Protein AF-A0A7S4SVD0-F1 (afdb_monomer)

Nearest PDB structures (foldseek):
  7xhq-assembly1_A  TM=5.055E-01  e=1.087E+00  Homo sapiens
  7emn-assembly1_A  TM=5.346E-01  e=1.710E+00  Homo sapiens
  7emn-assembly2_B  TM=5.481E-01  e=1.710E+00  Homo sapiens
  5hde-assembly1_A  TM=4.158E-01  e=1.603E+00  Homo sapiens
  2nlk-assembly1_A  TM=3.633E-01  e=3.486E+00  Homo sapiens

Radius of gyration: 18.08 Å; Cα contacts (8 Å, |Δi|>4): 278; chains: 1; bounding box: 33×46×70 Å

pLDDT: mean 74.2, std 17.55, range [30.39, 92.31]

Mean predicted aligned error: 10.9 Å

Secondary structure (DSSP, 8-state):
------SEEEESSGGGGTT-SEEEEEEEEPP--STT----------------PPPP----THHHHHHHHTTSHHHHHHHHHHHHHGGGTSTT-BPPPEEEE-STTPPEEEEEEEEEEETTS---HHHHHHHHHHHHHHHHT-TT---EEEEPPHHHHT-HHHHHHHHHHHHHHHHS-SS---

Foldseek 3Di:
DPPPQDQEDEDQDLPPPPDFQEEEEEFAAEPPPPPPPDPPDDDDDDDDDDPPQLPQQDDDRSRVVVCVQQVNPVSVQCSVCCVPCVSLQDQLDKGPWDWGARDDPGDIHIYIYGRQRHPPDDRDLVSLLSNLLSQLVVQVVDPPGRHYYYHDHPVQRVDPSSVCSSPVSNVCNNPPDPPPPD

InterPro domains:
  IPR008283 Peptidase M17, leucyl aminopeptidase, N-terminal [PF02789] (62-180)
  IPR043472 Macro domain-like [G3DSA:3.40.220.10] (8-181)
  IPR043472 Macro domain-like [SSF52949] (57-180)

Structure (mmCIF, N/CA/C/O backbone):
data_AF-A0A7S4SVD0-F1
#
_entry.id   AF-A0A7S4SVD0-F1
#
loop_
_atom_site.group_PDB
_atom_site.id
_atom_site.type_symbol
_atom_site.label_atom_id
_atom_site.label_alt_id
_atom_site.label_comp_id
_atom_site.label_asym_id
_atom_site.label_entity_id
_atom_site.label_seq_id
_atom_site.pdbx_PDB_ins_code
_atom_site.Cartn_x
_atom_site.Cartn_y
_atom_site.Cartn_z
_atom_site.occupancy
_atom_site.B_iso_or_equiv
_atom_site.auth_seq_id
_atom_site.auth_comp_id
_atom_site.auth_asym_id
_atom_site.auth_atom_id
_atom_site.pdbx_PDB_model_num
ATOM 1 N N . ASP A 1 1 ? -0.109 2.546 31.377 1.00 35.28 1 ASP A N 1
ATOM 2 C CA . ASP A 1 1 ? 0.502 2.110 30.108 1.00 35.28 1 ASP A CA 1
ATOM 3 C C . ASP A 1 1 ? -0.053 2.874 28.917 1.00 35.28 1 ASP A C 1
ATOM 5 O O . ASP A 1 1 ? -1.078 2.490 28.364 1.00 35.28 1 ASP A O 1
ATOM 9 N N . SER A 1 2 ? 0.605 3.968 28.526 1.00 35.59 2 SER A N 1
ATOM 10 C CA . SER A 1 2 ? 0.396 4.556 27.199 1.00 35.59 2 SER A CA 1
ATOM 11 C C . SER A 1 2 ? 1.087 3.654 26.187 1.00 35.59 2 SER A C 1
ATOM 13 O O . SER A 1 2 ? 2.296 3.745 26.000 1.00 35.59 2 SER A O 1
ATOM 15 N N . LYS A 1 3 ? 0.336 2.755 25.546 1.00 39.16 3 LYS A N 1
ATOM 16 C CA . LYS A 1 3 ? 0.752 2.281 24.226 1.00 39.16 3 LYS A CA 1
ATOM 17 C C . LYS A 1 3 ? 0.649 3.495 23.318 1.00 39.16 3 LYS A C 1
ATOM 19 O O . LYS A 1 3 ? -0.467 3.910 23.010 1.00 39.16 3 LYS A O 1
ATOM 24 N N . ASP A 1 4 ? 1.786 4.077 22.956 1.00 41.22 4 ASP A N 1
ATOM 25 C CA . ASP A 1 4 ? 1.887 4.995 21.828 1.00 41.22 4 ASP A CA 1
ATOM 26 C C . ASP A 1 4 ? 1.267 4.300 20.612 1.00 41.22 4 ASP A C 1
ATOM 28 O O . ASP A 1 4 ? 1.875 3.459 19.954 1.00 41.22 4 ASP A O 1
ATOM 32 N N . SER A 1 5 ? -0.014 4.568 20.379 1.00 49.84 5 SER A N 1
ATOM 33 C CA . SER A 1 5 ? -0.758 4.049 19.243 1.00 49.84 5 SER A CA 1
ATOM 34 C C . SER A 1 5 ? -0.362 4.896 18.044 1.00 49.84 5 SER A C 1
ATOM 36 O O . SER A 1 5 ? -1.094 5.807 17.655 1.00 49.84 5 SER A O 1
ATOM 38 N N . SER A 1 6 ? 0.819 4.639 17.482 1.00 60.59 6 SER A N 1
ATOM 39 C CA . SER A 1 6 ? 1.209 5.232 16.208 1.00 60.59 6 SER A CA 1
ATOM 40 C C . SER A 1 6 ? 0.178 4.829 15.155 1.00 60.59 6 SER A C 1
ATOM 42 O O . SER A 1 6 ? -0.019 3.643 14.891 1.00 60.59 6 SER A O 1
ATOM 44 N N . LEU A 1 7 ? -0.496 5.820 14.567 1.00 79.75 7 LEU A N 1
ATOM 45 C CA . LEU A 1 7 ? -1.528 5.614 13.548 1.00 79.75 7 LEU A CA 1
ATOM 46 C C . LEU A 1 7 ? -1.001 4.811 12.349 1.00 79.75 7 LEU A C 1
ATOM 48 O O . LEU A 1 7 ? -1.752 4.045 11.751 1.00 79.75 7 LEU A O 1
ATOM 52 N N . LEU A 1 8 ? 0.280 4.988 12.016 1.00 84.94 8 LEU A N 1
ATOM 53 C CA . LEU A 1 8 ? 0.965 4.296 10.933 1.00 84.94 8 LEU A CA 1
ATOM 54 C C . LEU A 1 8 ? 2.002 3.314 11.490 1.00 84.94 8 LEU A C 1
ATOM 56 O O . LEU A 1 8 ? 2.907 3.716 12.220 1.00 84.94 8 LEU A O 1
ATOM 60 N N . SER A 1 9 ? 1.900 2.054 11.073 1.00 86.69 9 SER A N 1
ATOM 61 C CA . SER A 1 9 ? 2.954 1.043 11.188 1.00 86.69 9 SER A CA 1
ATOM 62 C C . SER A 1 9 ? 3.515 0.749 9.797 1.00 86.69 9 SER A C 1
ATOM 64 O O . SER A 1 9 ? 2.739 0.539 8.866 1.00 86.69 9 SER A O 1
ATOM 66 N N . ILE A 1 10 ? 4.838 0.740 9.628 1.00 85.00 10 ILE A N 1
ATOM 67 C CA . ILE A 1 10 ? 5.493 0.380 8.362 1.00 85.00 10 ILE A CA 1
ATOM 68 C C . ILE A 1 10 ? 6.311 -0.884 8.598 1.00 85.00 10 ILE A C 1
ATOM 70 O O . ILE A 1 10 ? 7.127 -0.923 9.516 1.00 85.00 10 ILE A O 1
ATOM 74 N N . SER A 1 11 ? 6.113 -1.905 7.769 1.00 80.06 11 SER A N 1
ATOM 75 C CA . SER A 1 11 ? 6.830 -3.170 7.897 1.00 80.06 11 SER A CA 1
ATOM 76 C C . SER A 1 11 ? 7.152 -3.789 6.545 1.00 80.06 11 SER A C 1
ATOM 78 O O . SER A 1 11 ? 6.449 -3.585 5.557 1.00 80.06 11 SER A O 1
ATOM 80 N N . THR A 1 12 ? 8.226 -4.567 6.507 1.00 72.75 12 THR A N 1
ATOM 81 C CA . THR A 1 12 ? 8.545 -5.497 5.415 1.00 72.75 12 THR A CA 1
ATOM 82 C C . THR A 1 12 ? 8.072 -6.918 5.714 1.00 72.75 12 THR A C 1
ATOM 84 O O . THR A 1 12 ? 8.039 -7.757 4.814 1.00 72.75 12 THR A O 1
ATOM 87 N N . GLU A 1 13 ? 7.703 -7.192 6.965 1.00 67.00 13 GLU A N 1
ATOM 88 C CA . GLU A 1 13 ? 7.338 -8.510 7.465 1.00 67.00 13 GLU A CA 1
ATOM 89 C C . GLU A 1 13 ? 5.831 -8.748 7.352 1.00 67.00 13 GLU A C 1
ATOM 91 O O . GLU A 1 13 ? 5.007 -7.837 7.456 1.00 67.00 13 GLU A O 1
ATOM 96 N N . GLU A 1 14 ? 5.464 -10.009 7.154 1.00 58.75 14 GLU A N 1
ATOM 97 C CA . GLU A 1 14 ? 4.090 -10.448 6.903 1.00 58.75 14 GLU A CA 1
ATOM 98 C C . GLU A 1 14 ? 3.187 -10.330 8.148 1.00 58.75 14 GLU A C 1
ATOM 100 O O . GLU A 1 14 ? 1.966 -10.196 8.052 1.00 58.75 14 GLU A O 1
ATOM 105 N N . GLU A 1 15 ? 3.782 -10.324 9.344 1.00 58.50 15 GLU A N 1
ATOM 106 C CA . GLU A 1 15 ? 3.039 -10.381 10.606 1.00 58.50 15 GLU A CA 1
ATOM 107 C C . GLU A 1 15 ? 2.478 -9.033 11.076 1.00 58.50 15 GLU A C 1
ATOM 109 O O . GLU A 1 15 ? 1.583 -9.003 11.925 1.00 58.50 15 GLU A O 1
ATOM 114 N N . CYS A 1 16 ? 2.930 -7.917 10.497 1.00 51.44 16 CYS A N 1
ATOM 115 C CA . CYS A 1 16 ? 2.611 -6.578 11.002 1.00 51.44 16 CYS A CA 1
ATOM 116 C C . CYS A 1 16 ? 1.152 -6.122 10.750 1.00 51.44 16 CYS A C 1
ATOM 118 O O . CYS A 1 16 ? 0.691 -5.159 11.358 1.00 51.44 16 CYS A O 1
ATOM 120 N N . ALA A 1 17 ? 0.384 -6.830 9.911 1.00 58.75 17 ALA A N 1
ATOM 121 C CA . ALA A 1 17 ? -0.973 -6.439 9.485 1.00 58.75 17 ALA A CA 1
ATOM 122 C C . ALA A 1 17 ? -2.123 -7.047 10.309 1.00 58.75 17 ALA A C 1
ATOM 124 O O . ALA A 1 17 ? -3.306 -6.869 9.975 1.00 58.75 17 ALA A O 1
ATOM 125 N N . LYS A 1 18 ? -1.834 -7.861 11.331 1.00 62.56 18 LYS A N 1
ATOM 126 C CA . LYS A 1 18 ? -2.875 -8.720 11.921 1.00 62.56 18 LYS A CA 1
ATOM 127 C C . LYS A 1 18 ? -3.965 -7.944 12.681 1.00 62.56 18 LYS A C 1
ATOM 129 O O . LYS A 1 18 ? -5.096 -8.430 12.674 1.00 62.56 18 LYS A O 1
ATOM 134 N N . ASP A 1 19 ? -3.714 -6.712 13.129 1.00 72.62 19 ASP A N 1
ATOM 135 C CA . ASP A 1 19 ? -4.669 -5.942 13.949 1.00 72.62 19 ASP A CA 1
ATOM 136 C C . ASP A 1 19 ? -5.026 -4.528 13.442 1.00 72.62 19 ASP A C 1
ATOM 138 O O . ASP A 1 19 ? -5.735 -3.805 14.139 1.00 72.62 19 ASP A O 1
ATOM 142 N N . CYS A 1 20 ? -4.605 -4.130 12.235 1.00 81.31 20 CYS A N 1
ATOM 143 C CA . CYS A 1 20 ? -4.919 -2.798 11.695 1.00 81.31 20 CYS A CA 1
ATOM 144 C C . CYS A 1 20 ? -6.274 -2.727 10.964 1.00 81.31 20 CYS A C 1
ATOM 146 O O . CYS A 1 20 ? -6.706 -3.693 10.327 1.00 81.31 20 CYS A O 1
ATOM 148 N N . ASP A 1 21 ? -6.919 -1.555 11.016 1.00 84.12 21 ASP A N 1
ATOM 149 C CA . ASP A 1 21 ? -8.191 -1.275 10.328 1.00 84.12 21 ASP A CA 1
ATOM 150 C C . ASP A 1 21 ? -8.009 -1.161 8.809 1.00 84.12 21 ASP A C 1
ATOM 152 O O . ASP A 1 21 ? -8.879 -1.582 8.036 1.00 84.12 21 ASP A O 1
ATOM 156 N N . LEU A 1 22 ? -6.876 -0.587 8.392 1.00 87.94 22 LEU A N 1
ATOM 157 C CA . LEU A 1 22 ? -6.455 -0.456 7.003 1.00 87.94 22 LEU A CA 1
ATOM 158 C C . LEU A 1 22 ? -5.077 -1.090 6.797 1.00 87.94 22 LEU A C 1
ATOM 160 O O . LEU A 1 22 ? -4.138 -0.827 7.546 1.00 87.94 22 LEU A O 1
ATOM 164 N N . ILE A 1 23 ? -4.961 -1.907 5.755 1.00 89.81 23 ILE A N 1
ATOM 165 C CA . ILE A 1 23 ? -3.709 -2.505 5.301 1.00 89.81 23 ILE A CA 1
ATOM 166 C C . ILE A 1 23 ? -3.424 -1.983 3.894 1.00 89.81 23 ILE A C 1
ATOM 168 O O . ILE A 1 23 ? -4.222 -2.162 2.974 1.00 89.81 23 ILE A O 1
ATOM 172 N N . ILE A 1 24 ? -2.282 -1.337 3.722 1.00 91.12 24 ILE A N 1
ATOM 173 C CA . ILE A 1 24 ? -1.808 -0.806 2.449 1.00 91.12 24 ILE A CA 1
ATOM 174 C C . ILE A 1 24 ? -0.612 -1.644 2.016 1.00 91.12 24 ILE A C 1
ATOM 176 O O . ILE A 1 24 ? 0.325 -1.840 2.786 1.00 91.12 24 ILE A O 1
ATOM 180 N N . VAL A 1 25 ? -0.649 -2.158 0.793 1.00 89.94 25 VAL A N 1
ATOM 181 C CA . VAL A 1 25 ? 0.377 -3.055 0.254 1.00 89.94 25 VAL A CA 1
ATOM 182 C C . VAL A 1 25 ? 1.098 -2.336 -0.873 1.00 89.94 25 VAL A C 1
ATOM 184 O O . VAL A 1 25 ? 0.517 -2.087 -1.929 1.00 89.94 25 VAL A O 1
ATOM 187 N N . GLY A 1 26 ? 2.353 -1.974 -0.635 1.00 89.12 26 GLY A N 1
ATOM 188 C CA . GLY A 1 26 ? 3.222 -1.373 -1.634 1.00 89.12 26 GLY A CA 1
ATOM 189 C C . GLY A 1 26 ? 3.685 -2.403 -2.660 1.00 89.12 26 GLY A C 1
ATOM 190 O O . GLY A 1 26 ? 4.118 -3.497 -2.297 1.00 89.12 26 GLY A O 1
ATOM 191 N N . MET A 1 27 ? 3.628 -2.047 -3.940 1.00 86.81 27 MET A N 1
ATOM 192 C CA . MET A 1 27 ? 4.089 -2.903 -5.028 1.00 86.81 27 MET A CA 1
ATOM 193 C C . MET A 1 27 ? 4.754 -2.111 -6.152 1.00 86.81 27 MET A C 1
ATOM 195 O O . MET A 1 27 ? 4.377 -0.977 -6.448 1.00 86.81 27 MET A O 1
ATOM 199 N N . PHE A 1 28 ? 5.741 -2.744 -6.781 1.00 85.69 28 PHE A N 1
ATOM 200 C CA . PHE A 1 28 ? 6.368 -2.247 -7.997 1.00 85.69 28 PHE A CA 1
ATOM 201 C C . PHE A 1 28 ? 5.677 -2.834 -9.221 1.00 85.69 28 PHE A C 1
ATOM 203 O O . PHE A 1 28 ? 5.308 -4.012 -9.220 1.00 85.69 28 PHE A O 1
ATOM 210 N N . ALA A 1 29 ? 5.576 -2.034 -10.276 1.00 85.00 29 ALA A N 1
ATOM 211 C CA . ALA A 1 29 ? 5.308 -2.572 -11.594 1.00 85.00 29 ALA A CA 1
ATOM 212 C C . ALA A 1 29 ? 6.514 -3.395 -12.069 1.00 85.00 29 ALA A C 1
ATOM 214 O O . ALA A 1 29 ? 7.663 -2.996 -11.818 1.00 85.00 29 ALA A O 1
ATOM 215 N N . PRO A 1 30 ? 6.268 -4.523 -12.758 1.00 77.56 30 PRO A N 1
ATOM 216 C CA . PRO A 1 30 ? 7.333 -5.255 -13.423 1.00 77.56 30 PRO A CA 1
ATOM 217 C C . PRO A 1 30 ? 8.036 -4.340 -14.431 1.00 77.56 30 PRO A C 1
ATOM 219 O O . PRO A 1 30 ? 7.440 -3.391 -14.946 1.00 77.56 30 PRO A O 1
ATOM 222 N N . VAL A 1 31 ? 9.307 -4.631 -14.704 1.00 74.25 31 VAL A N 1
ATOM 223 C CA . VAL A 1 31 ? 10.014 -4.022 -15.833 1.00 74.25 31 VAL A CA 1
ATOM 224 C C . VAL A 1 31 ? 9.271 -4.465 -17.089 1.00 74.25 31 VAL A C 1
ATOM 226 O O . VAL A 1 31 ? 9.122 -5.664 -17.322 1.00 74.25 31 VAL A O 1
ATOM 229 N N . GLU A 1 32 ? 8.714 -3.521 -17.843 1.00 66.19 32 GLU A N 1
ATOM 230 C CA . GLU A 1 32 ? 8.234 -3.843 -19.182 1.00 66.19 32 GLU A CA 1
ATOM 231 C C . GLU A 1 32 ? 9.487 -4.143 -20.008 1.00 66.19 32 GLU A C 1
ATOM 233 O O . GLU A 1 32 ? 10.319 -3.256 -20.186 1.00 66.19 32 GLU A O 1
ATOM 238 N N . ASP A 1 33 ? 9.659 -5.388 -20.466 1.00 48.62 33 ASP A N 1
ATOM 239 C CA . ASP A 1 33 ? 10.592 -5.655 -21.561 1.00 48.62 33 ASP A CA 1
ATOM 240 C C . ASP A 1 33 ? 10.199 -4.713 -22.712 1.00 48.62 33 ASP A C 1
ATOM 242 O O . ASP A 1 33 ? 9.007 -4.558 -22.994 1.00 48.62 33 ASP A O 1
ATOM 246 N N . ASP A 1 34 ? 11.187 -4.058 -23.324 1.00 40.72 34 ASP A N 1
ATOM 247 C CA . ASP A 1 34 ? 11.099 -2.917 -24.257 1.00 40.72 34 ASP A CA 1
ATOM 248 C C . ASP A 1 34 ? 10.225 -3.102 -25.530 1.00 40.72 34 ASP A C 1
ATOM 250 O O . ASP A 1 34 ? 10.313 -2.320 -26.470 1.00 40.72 34 ASP A O 1
ATOM 254 N N . ASP A 1 35 ? 9.310 -4.068 -25.583 1.00 39.91 35 ASP A N 1
ATOM 255 C CA . ASP A 1 35 ? 8.366 -4.298 -26.686 1.00 39.91 35 ASP A CA 1
ATOM 256 C C . ASP A 1 35 ? 6.993 -3.604 -26.499 1.00 39.91 35 ASP A C 1
ATOM 258 O O . ASP A 1 35 ? 5.995 -3.942 -27.156 1.00 39.91 35 ASP A O 1
ATOM 262 N N . ALA A 1 3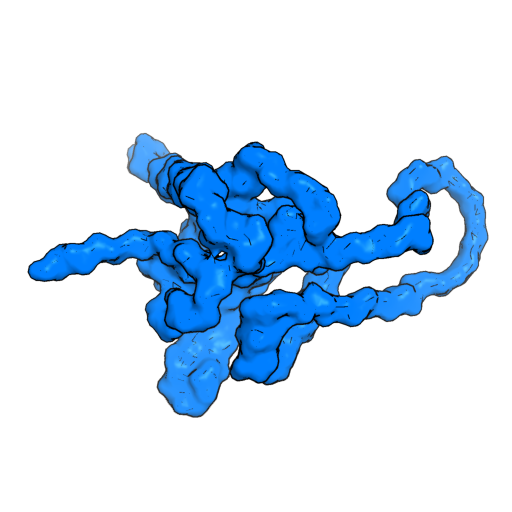6 ? 6.901 -2.600 -25.618 1.00 39.97 36 ALA A N 1
ATOM 263 C CA . ALA A 1 36 ? 5.682 -1.800 -25.425 1.00 39.97 36 ALA A CA 1
ATOM 264 C C . ALA A 1 36 ? 5.878 -0.272 -25.470 1.00 39.97 36 ALA A C 1
ATOM 266 O O . ALA A 1 36 ? 4.917 0.476 -25.262 1.00 39.97 36 ALA A O 1
ATOM 267 N N . SER A 1 37 ? 7.068 0.212 -25.819 1.00 41.38 37 SER A N 1
ATOM 268 C CA . SER A 1 37 ? 7.394 1.638 -25.880 1.00 41.38 37 SER A CA 1
ATOM 269 C C . SER A 1 37 ? 7.061 2.288 -27.233 1.00 41.38 37 SER A C 1
ATOM 271 O O . SER A 1 37 ? 7.904 2.911 -27.852 1.00 41.38 37 SER A O 1
ATOM 273 N N . GLU A 1 38 ? 5.792 2.256 -27.659 1.00 41.97 38 GLU A N 1
ATOM 274 C CA . GLU A 1 38 ? 5.253 3.282 -28.574 1.00 41.97 38 GLU A CA 1
ATOM 275 C C . GLU A 1 38 ? 3.765 3.553 -28.299 1.00 41.97 38 GLU A C 1
ATOM 277 O O . GLU A 1 38 ? 2.863 3.010 -28.939 1.00 41.97 38 GLU A O 1
ATOM 282 N N . MET A 1 39 ? 3.487 4.452 -27.353 1.00 42.88 39 MET A N 1
ATOM 283 C CA . MET A 1 39 ? 2.288 5.300 -27.399 1.00 42.88 39 MET A CA 1
ATOM 284 C C . MET A 1 39 ? 2.665 6.735 -27.035 1.00 42.88 39 MET A C 1
ATOM 286 O O . MET A 1 39 ? 2.272 7.286 -26.012 1.00 42.88 39 MET A O 1
ATOM 290 N N . GLY A 1 40 ? 3.461 7.322 -27.922 1.00 42.38 40 GLY A N 1
ATOM 291 C CA . GLY A 1 40 ? 3.824 8.734 -27.946 1.00 42.38 40 GLY A CA 1
ATOM 292 C C . GLY A 1 40 ? 4.039 9.188 -29.387 1.00 42.38 40 GLY A C 1
ATOM 293 O O . GLY A 1 40 ? 5.080 9.740 -29.705 1.00 42.38 40 GLY A O 1
ATOM 294 N N . GLY A 1 41 ? 3.087 8.897 -30.277 1.00 30.39 41 GLY A N 1
ATOM 295 C CA . GLY A 1 41 ? 3.174 9.244 -31.695 1.00 30.39 41 GLY A CA 1
ATOM 296 C C . GLY A 1 41 ? 1.799 9.537 -32.279 1.00 30.39 41 GLY A C 1
ATOM 297 O O . GLY A 1 41 ? 1.041 8.631 -32.617 1.00 30.39 41 GLY A O 1
ATOM 298 N N . SER A 1 42 ? 1.459 10.819 -32.387 1.00 40.72 42 SER A N 1
ATOM 299 C CA . SER A 1 42 ? 0.312 11.281 -33.163 1.00 40.72 42 SER A CA 1
ATOM 300 C C . SER A 1 42 ? 0.557 11.020 -34.650 1.00 40.72 42 SER A C 1
ATOM 302 O O . SER A 1 42 ? 1.390 11.701 -35.241 1.00 40.72 42 SER A O 1
ATOM 304 N N . SER A 1 43 ? -0.190 10.096 -35.261 1.00 37.72 43 SER A N 1
ATOM 305 C CA . SER A 1 43 ? -0.927 10.288 -36.529 1.00 37.72 43 SER A CA 1
ATOM 306 C C . SER A 1 43 ? -1.211 8.970 -37.256 1.00 37.72 43 SER A C 1
ATOM 308 O O . SER A 1 43 ? -0.310 8.222 -37.605 1.00 37.72 43 SER A O 1
ATOM 310 N N . SER A 1 44 ? -2.492 8.809 -37.592 1.00 36.56 44 SER A N 1
ATOM 311 C CA . SER A 1 44 ? -2.990 8.228 -38.844 1.00 36.56 44 SER A CA 1
ATOM 312 C C . SER A 1 44 ? -2.729 6.747 -39.148 1.00 36.56 44 SER A C 1
ATOM 314 O O . SER A 1 44 ? -1.706 6.371 -39.701 1.00 36.56 44 SER A O 1
ATOM 316 N N . GLY A 1 45 ? -3.801 5.957 -39.023 1.00 31.45 45 GLY A N 1
ATOM 317 C CA . GLY A 1 45 ? -4.117 4.944 -40.031 1.00 31.45 45 GLY A CA 1
ATOM 318 C C . GLY A 1 45 ? -4.198 3.495 -39.553 1.00 31.45 45 GLY A C 1
ATOM 319 O O . GLY A 1 45 ? -3.204 2.874 -39.216 1.00 31.45 45 GLY A O 1
ATOM 320 N N . SER A 1 46 ? -5.395 2.931 -39.729 1.00 33.97 46 SER A N 1
ATOM 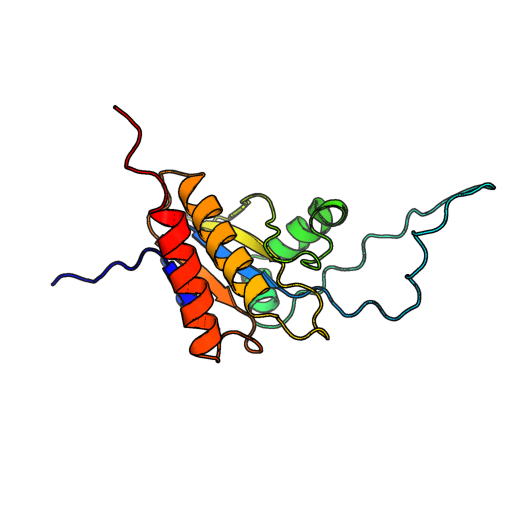321 C CA . SER A 1 46 ? -5.667 1.503 -39.939 1.00 33.97 46 SER A CA 1
ATOM 322 C C . SER A 1 46 ? -5.761 0.578 -38.713 1.00 33.97 46 SER A C 1
ATOM 324 O O . SER A 1 46 ? -4.795 0.016 -38.220 1.00 33.97 46 SER A O 1
ATOM 326 N N . GLY A 1 47 ? -7.009 0.323 -38.311 1.00 32.00 47 GLY A N 1
ATOM 327 C CA . GLY A 1 47 ? -7.558 -1.031 -38.403 1.00 32.00 47 GLY A CA 1
ATOM 328 C C . GLY A 1 47 ? -7.107 -2.091 -37.391 1.00 32.00 47 GLY A C 1
ATOM 329 O O . GLY A 1 47 ? -6.129 -2.790 -37.602 1.00 32.00 47 GLY A O 1
ATOM 330 N N . ARG A 1 48 ? -8.033 -2.372 -36.463 1.00 36.12 48 ARG A N 1
ATOM 331 C CA . ARG A 1 48 ? -8.360 -3.696 -35.892 1.00 36.12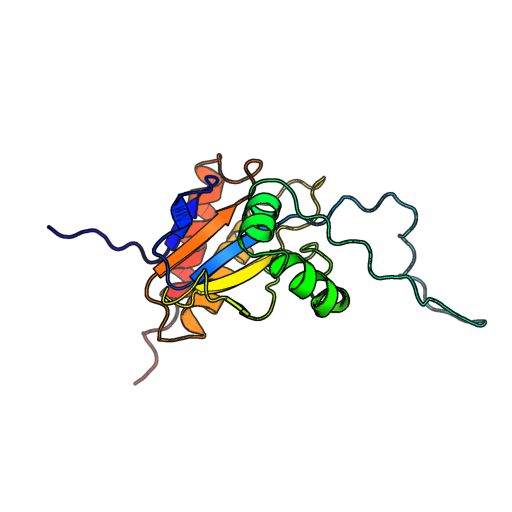 48 ARG A CA 1
ATOM 332 C C . ARG A 1 48 ? -7.466 -4.246 -34.765 1.00 36.12 48 ARG A C 1
ATOM 334 O O . ARG A 1 48 ? -6.358 -4.713 -34.958 1.00 36.12 48 ARG A O 1
ATOM 341 N N . ASN A 1 49 ? -8.141 -4.360 -33.618 1.00 46.09 49 ASN A N 1
ATOM 342 C CA . ASN A 1 49 ? -8.002 -5.388 -32.589 1.00 46.09 49 ASN A CA 1
ATOM 343 C C . ASN A 1 49 ? -6.756 -5.320 -31.687 1.00 46.09 49 ASN A C 1
ATOM 345 O O . ASN A 1 49 ? -5.725 -5.923 -31.958 1.00 46.09 49 ASN A O 1
ATOM 349 N N . ARG A 1 50 ? -6.894 -4.665 -30.529 1.00 40.25 50 ARG A N 1
ATOM 350 C CA . ARG A 1 50 ? -6.027 -4.911 -29.367 1.00 40.25 50 ARG A CA 1
ATOM 351 C C . ARG A 1 50 ? -6.885 -5.222 -28.147 1.00 40.25 50 ARG A C 1
ATOM 353 O O . ARG A 1 50 ? -6.871 -4.502 -27.156 1.00 40.25 50 ARG A O 1
ATOM 360 N N . ASN A 1 51 ? -7.594 -6.344 -28.224 1.00 41.84 51 ASN A N 1
ATOM 361 C CA . ASN A 1 51 ? -7.868 -7.168 -27.050 1.00 41.84 51 ASN A CA 1
ATOM 362 C C . ASN A 1 51 ? -6.514 -7.752 -26.582 1.00 41.84 51 ASN A C 1
ATOM 364 O O . ASN A 1 51 ? -6.269 -8.947 -26.697 1.00 41.84 51 ASN A O 1
ATOM 368 N N . ARG A 1 52 ? -5.563 -6.893 -26.173 1.00 46.31 52 ARG A N 1
ATOM 369 C CA . ARG A 1 52 ? -4.407 -7.361 -25.407 1.00 46.31 52 ARG A CA 1
ATOM 370 C C . ARG A 1 52 ? -5.010 -7.768 -24.074 1.00 46.31 52 ARG A C 1
ATOM 372 O O . ARG A 1 52 ? -5.570 -6.912 -23.386 1.00 46.31 52 ARG A O 1
ATOM 379 N N . GLU A 1 53 ? -5.004 -9.066 -23.787 1.00 49.66 53 GLU A N 1
ATOM 380 C CA . GLU A 1 53 ? -5.345 -9.545 -22.454 1.00 49.66 53 GLU A CA 1
ATOM 381 C C . GLU A 1 53 ? -4.567 -8.693 -21.446 1.00 49.66 53 GLU A C 1
ATOM 383 O O . GLU A 1 53 ? -3.394 -8.385 -21.700 1.00 49.66 53 GLU A O 1
ATOM 388 N N . PRO A 1 54 ? -5.219 -8.215 -20.371 1.00 53.16 54 PRO A N 1
ATOM 389 C CA . PRO A 1 54 ? -4.498 -7.488 -19.345 1.00 53.16 54 PRO A CA 1
ATOM 390 C C . PRO A 1 54 ? -3.326 -8.377 -18.914 1.00 53.16 54 PRO A C 1
ATOM 392 O O . PRO A 1 54 ? -3.550 -9.568 -18.671 1.00 53.16 54 PRO A O 1
ATOM 395 N N . PRO A 1 55 ? -2.090 -7.850 -18.886 1.00 61.59 55 PRO A N 1
ATOM 396 C CA . PRO A 1 55 ? -0.945 -8.624 -18.445 1.00 61.59 55 PRO A CA 1
ATOM 397 C C . PRO A 1 55 ? -1.276 -9.260 -17.097 1.00 61.59 55 PRO A C 1
ATOM 399 O O . PRO A 1 55 ? -1.967 -8.664 -16.260 1.00 61.59 55 PRO A O 1
ATOM 402 N N . GLN A 1 56 ? -0.858 -10.515 -16.928 1.00 63.94 56 GLN A N 1
ATOM 403 C CA . GLN A 1 56 ? -1.160 -11.245 -15.706 1.00 63.94 56 GLN A CA 1
ATOM 404 C C . GLN A 1 56 ? -0.612 -10.445 -14.517 1.00 63.94 56 GLN A C 1
ATOM 406 O O . GLN A 1 56 ? 0.532 -9.988 -14.574 1.00 63.94 56 GLN A O 1
ATOM 411 N N . PRO A 1 57 ? -1.413 -10.215 -13.462 1.00 65.12 57 PRO A N 1
ATOM 412 C CA . PRO A 1 57 ? -0.957 -9.475 -12.301 1.00 65.12 57 PRO A CA 1
ATOM 413 C C . PRO A 1 57 ? 0.201 -10.233 -11.664 1.00 65.12 57 PRO A C 1
ATOM 415 O O . PRO A 1 57 ? 0.016 -11.299 -11.087 1.00 65.12 57 PRO A O 1
ATOM 418 N N . VAL A 1 58 ? 1.404 -9.676 -11.770 1.00 70.81 58 VAL A N 1
ATOM 419 C CA . VAL A 1 58 ? 2.571 -10.223 -11.084 1.00 70.81 58 VAL A CA 1
ATOM 420 C C . VAL A 1 58 ? 2.614 -9.604 -9.696 1.00 70.81 58 VAL A C 1
ATOM 422 O O . VAL A 1 58 ? 3.144 -8.513 -9.490 1.00 70.81 58 VAL A O 1
ATOM 425 N N . LEU A 1 59 ? 2.007 -10.296 -8.737 1.00 77.00 59 LEU A N 1
ATOM 426 C CA . LEU A 1 59 ? 2.289 -10.060 -7.330 1.00 77.00 59 LEU A CA 1
ATOM 427 C C . LEU A 1 59 ? 3.576 -10.799 -6.968 1.00 77.00 59 LEU A C 1
ATOM 429 O O . LEU A 1 59 ? 3.808 -11.923 -7.408 1.00 77.00 59 LEU A O 1
ATOM 433 N N . SER A 1 60 ? 4.429 -10.166 -6.171 1.00 73.06 60 SER A N 1
ATOM 434 C CA . SER A 1 60 ? 5.678 -10.768 -5.707 1.00 73.06 60 SER A CA 1
ATOM 435 C C . SER A 1 60 ? 5.930 -10.455 -4.235 1.00 73.06 60 SER A C 1
ATOM 437 O O . SER A 1 60 ? 5.347 -9.526 -3.665 1.00 73.06 60 SER A O 1
ATOM 439 N N . GLY A 1 61 ? 6.781 -11.268 -3.605 1.00 73.56 61 GLY A N 1
ATOM 440 C CA . GLY A 1 61 ? 7.119 -11.143 -2.188 1.00 73.56 61 GLY A CA 1
ATOM 441 C C . GLY A 1 61 ? 5.883 -11.171 -1.286 1.00 73.56 61 GLY A C 1
ATOM 442 O O . GLY A 1 61 ? 4.955 -11.948 -1.504 1.00 73.56 61 GLY A O 1
ATOM 443 N N . THR A 1 62 ? 5.853 -10.285 -0.293 1.00 73.50 62 THR A N 1
ATOM 444 C CA . THR A 1 62 ? 4.775 -10.190 0.705 1.00 73.50 62 THR A CA 1
ATOM 445 C C . THR A 1 62 ? 3.397 -9.934 0.083 1.00 73.50 62 THR A C 1
ATOM 447 O O . THR A 1 62 ? 2.391 -10.392 0.615 1.00 73.50 62 THR A O 1
ATOM 450 N N . ALA A 1 63 ? 3.326 -9.238 -1.058 1.00 78.88 63 ALA A N 1
ATOM 451 C CA . ALA A 1 63 ? 2.056 -8.985 -1.736 1.00 78.88 63 ALA A CA 1
ATOM 452 C C . ALA A 1 63 ? 1.460 -10.264 -2.351 1.00 78.88 63 ALA A C 1
ATOM 454 O O . ALA A 1 63 ? 0.243 -10.425 -2.334 1.00 78.88 63 ALA A O 1
ATOM 455 N N . ALA A 1 64 ? 2.306 -11.177 -2.845 1.00 83.12 64 ALA A N 1
ATOM 456 C CA . ALA A 1 64 ? 1.872 -12.486 -3.338 1.00 83.12 64 ALA A CA 1
ATOM 457 C C . ALA A 1 64 ? 1.396 -13.383 -2.191 1.00 83.12 64 ALA A C 1
ATOM 459 O O . ALA A 1 64 ? 0.289 -13.905 -2.247 1.00 83.12 64 ALA A O 1
ATOM 460 N N . ALA A 1 65 ? 2.180 -13.479 -1.112 1.00 80.75 65 ALA A N 1
ATOM 461 C CA . ALA A 1 65 ? 1.824 -14.298 0.049 1.00 80.75 65 ALA A CA 1
ATOM 462 C C . ALA A 1 65 ? 0.504 -13.837 0.702 1.00 80.75 65 ALA A C 1
ATOM 464 O O . ALA A 1 65 ? -0.361 -14.646 1.049 1.00 80.75 65 ALA A O 1
ATOM 465 N N . LEU A 1 66 ? 0.295 -12.518 0.784 1.00 82.06 66 LEU A N 1
ATOM 466 C CA . LEU A 1 66 ? -0.965 -11.954 1.253 1.00 82.06 66 LEU A CA 1
ATOM 467 C C . LEU A 1 66 ? -2.128 -12.258 0.299 1.00 82.06 66 LEU A C 1
ATOM 469 O O . LEU A 1 66 ? -3.233 -12.520 0.766 1.00 82.06 66 LEU A O 1
ATOM 473 N N . ASP A 1 67 ? -1.917 -12.229 -1.015 1.00 86.62 67 ASP A N 1
ATOM 474 C CA . ASP A 1 67 ? -2.967 -12.576 -1.975 1.00 86.62 67 ASP A CA 1
ATOM 475 C C . ASP A 1 67 ? -3.366 -14.051 -1.891 1.00 86.62 67 ASP A C 1
ATOM 477 O O . ASP A 1 67 ? -4.562 -14.352 -1.872 1.00 86.62 67 ASP A O 1
ATOM 481 N N . ASP A 1 68 ? -2.395 -14.952 -1.730 1.00 85.38 68 ASP A N 1
ATOM 482 C CA . ASP A 1 68 ? -2.638 -16.379 -1.500 1.00 85.38 68 ASP A CA 1
ATOM 483 C C . ASP A 1 68 ? -3.482 -16.592 -0.236 1.00 85.38 68 ASP A C 1
ATOM 485 O O . ASP A 1 68 ? -4.491 -17.304 -0.255 1.00 85.38 68 ASP A O 1
ATOM 489 N N . TYR A 1 69 ? -3.137 -15.898 0.853 1.00 83.00 69 TYR A N 1
ATOM 490 C CA . TYR A 1 69 ? -3.912 -15.917 2.095 1.00 83.00 69 TYR A CA 1
ATOM 491 C C . TYR A 1 69 ? -5.347 -15.389 1.921 1.00 83.00 69 TYR A C 1
ATOM 493 O O . TYR A 1 69 ? -6.278 -15.849 2.589 1.00 83.00 69 TYR A O 1
ATOM 501 N N . LEU A 1 70 ? -5.535 -14.420 1.024 1.00 84.62 70 LEU A N 1
ATOM 502 C CA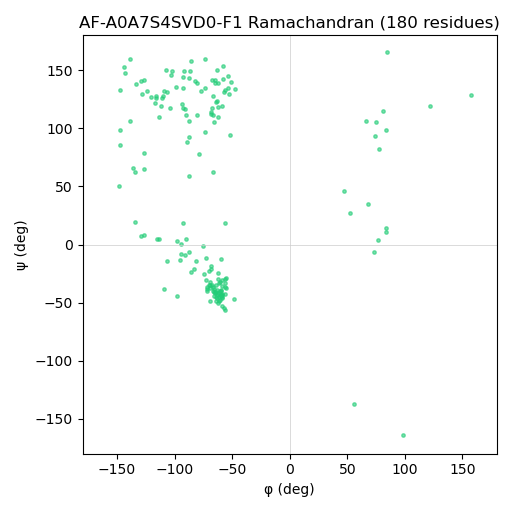 . LEU A 1 70 ? -6.827 -13.810 0.712 1.00 84.62 70 LEU A CA 1
ATOM 503 C C . LEU A 1 70 ? -7.578 -14.533 -0.420 1.00 84.62 70 LEU A C 1
ATOM 505 O O . LEU A 1 70 ? -8.649 -14.072 -0.823 1.00 84.62 70 LEU A O 1
ATOM 509 N N . GLY A 1 71 ? -7.052 -15.654 -0.922 1.00 84.81 71 GLY A N 1
ATOM 510 C CA . GLY A 1 71 ? -7.676 -16.450 -1.977 1.00 84.81 71 GLY A CA 1
ATOM 511 C C . GLY A 1 71 ? -7.715 -15.756 -3.342 1.00 84.81 71 GLY A C 1
ATOM 512 O O . GLY A 1 71 ? -8.700 -15.902 -4.067 1.00 84.81 71 GLY A O 1
ATOM 513 N N . GLY A 1 72 ? -6.691 -14.969 -3.685 1.00 86.44 72 GLY A N 1
ATOM 514 C CA . GLY A 1 72 ? -6.564 -14.307 -4.991 1.00 86.44 72 GLY A CA 1
ATOM 515 C C . GLY A 1 72 ? -7.324 -12.980 -5.123 1.00 86.44 72 GLY A C 1
ATOM 516 O O . GLY A 1 72 ? -7.502 -12.455 -6.229 1.00 86.44 72 GLY A O 1
ATOM 517 N N . ALA A 1 73 ? -7.841 -12.435 -4.020 1.00 86.81 73 ALA A N 1
ATOM 518 C CA . ALA A 1 73 ? -8.672 -11.233 -4.038 1.00 86.81 73 ALA A CA 1
ATOM 519 C C . ALA A 1 73 ? -7.925 -9.975 -4.528 1.00 86.81 73 ALA A C 1
ATOM 521 O O . ALA A 1 73 ? -8.526 -9.133 -5.208 1.00 86.81 73 ALA A O 1
ATOM 522 N N . LEU A 1 74 ? -6.633 -9.839 -4.212 1.00 87.69 74 LEU A N 1
ATOM 523 C CA . LEU A 1 74 ? -5.784 -8.736 -4.669 1.00 87.69 74 LEU A CA 1
ATOM 524 C C . LEU A 1 74 ? -5.461 -8.881 -6.158 1.00 87.69 74 LEU A C 1
ATOM 526 O O . LEU A 1 74 ? -5.543 -7.891 -6.887 1.00 87.69 74 LEU A O 1
ATOM 530 N N . SER A 1 75 ? -5.201 -10.098 -6.642 1.00 87.75 75 SER A N 1
ATOM 531 C CA . SER A 1 75 ? -5.026 -10.356 -8.080 1.00 87.75 75 SER A CA 1
ATOM 532 C C . SER A 1 75 ? -6.273 -9.985 -8.889 1.00 87.75 75 SER A C 1
ATOM 534 O O . SER A 1 75 ? -6.183 -9.310 -9.920 1.00 87.75 75 SER A O 1
ATOM 536 N N . VAL A 1 76 ? -7.466 -10.334 -8.393 1.00 87.19 76 VAL A N 1
ATOM 537 C CA . VAL A 1 76 ? -8.737 -9.927 -9.019 1.00 87.19 76 VAL A CA 1
ATOM 538 C C . VAL A 1 76 ? -8.906 -8.403 -9.01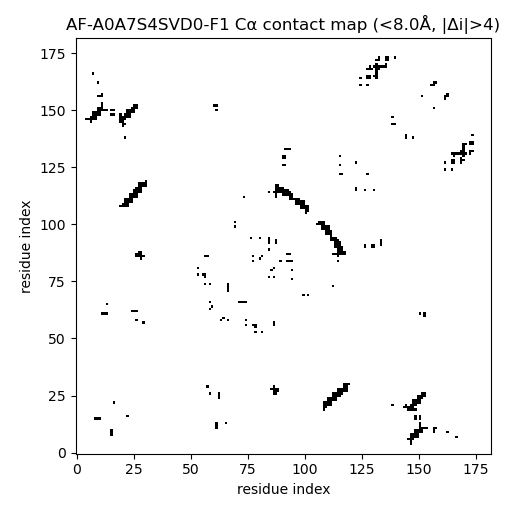1 1.00 87.19 76 VAL A C 1
ATOM 540 O O . VAL A 1 76 ? -9.400 -7.835 -9.991 1.00 87.19 76 VAL A O 1
ATOM 543 N N . LEU A 1 77 ? -8.507 -7.721 -7.931 1.00 87.00 77 LEU A N 1
ATOM 544 C CA . LEU A 1 77 ? -8.539 -6.259 -7.869 1.00 87.00 77 LEU A CA 1
ATOM 545 C C . LEU A 1 77 ? -7.593 -5.630 -8.901 1.00 87.00 77 LEU A C 1
ATOM 547 O O . LEU A 1 77 ? -8.005 -4.707 -9.607 1.00 87.00 77 LEU A O 1
ATOM 551 N N . LEU A 1 78 ? -6.368 -6.143 -9.025 1.00 85.62 78 LEU A N 1
ATOM 552 C CA . LEU A 1 78 ? -5.384 -5.659 -9.995 1.00 85.62 78 LEU A CA 1
ATOM 553 C C . LEU A 1 78 ? -5.885 -5.767 -11.428 1.00 85.62 78 LEU A C 1
ATOM 555 O O . LEU A 1 78 ? -5.802 -4.793 -12.174 1.00 85.62 78 LEU A O 1
ATOM 559 N N . LEU A 1 79 ? -6.468 -6.908 -11.795 1.00 83.75 79 LEU A N 1
ATOM 560 C CA . LEU A 1 79 ? -7.052 -7.104 -13.123 1.00 83.75 79 LEU A CA 1
ATOM 561 C C . LEU A 1 79 ? -8.159 -6.084 -13.413 1.00 83.75 79 LEU A C 1
ATOM 563 O O . LEU A 1 79 ? -8.206 -5.500 -14.497 1.00 83.75 79 LEU A O 1
ATOM 567 N N . LYS A 1 80 ? -9.027 -5.816 -12.430 1.00 84.75 80 LYS A N 1
ATOM 568 C CA . LYS A 1 80 ? -10.112 -4.829 -12.567 1.00 84.75 80 LYS A CA 1
ATOM 569 C C . LYS A 1 80 ? -9.596 -3.396 -12.678 1.00 84.75 80 LYS A C 1
ATOM 571 O O . LYS A 1 80 ? -10.202 -2.591 -13.380 1.00 84.75 80 LYS A O 1
ATOM 576 N N . GLN A 1 81 ? -8.505 -3.075 -11.985 1.00 85.50 81 GLN A N 1
ATOM 577 C CA . GLN A 1 81 ? -7.947 -1.721 -11.913 1.00 85.50 81 GLN A CA 1
ATOM 578 C C . GLN A 1 81 ? -6.785 -1.482 -12.880 1.00 85.50 81 GLN A C 1
ATOM 580 O O . GLN A 1 81 ? -6.239 -0.380 -12.903 1.00 85.50 81 GLN A O 1
ATOM 585 N N . TYR A 1 82 ? -6.434 -2.465 -13.713 1.00 79.56 82 TYR A N 1
ATOM 586 C CA . TYR A 1 82 ? -5.241 -2.444 -14.560 1.00 79.56 82 TYR A CA 1
ATOM 587 C C . TYR A 1 82 ? -5.073 -1.140 -15.356 1.00 79.56 82 TYR A C 1
ATOM 589 O O . TYR A 1 82 ? -4.008 -0.528 -15.324 1.00 79.56 82 TYR A O 1
ATOM 597 N N . LYS A 1 83 ? -6.141 -0.658 -16.006 1.00 79.06 83 LYS A N 1
ATOM 598 C CA . LYS A 1 83 ? -6.093 0.552 -16.849 1.00 79.06 83 LYS A CA 1
ATOM 599 C C . LYS A 1 83 ? -5.689 1.819 -16.090 1.00 79.06 83 LYS A C 1
ATOM 601 O O . LYS A 1 83 ? -5.090 2.710 -16.683 1.00 79.06 83 LYS A O 1
ATOM 606 N N . VAL A 1 84 ? -6.056 1.908 -14.813 1.00 82.56 84 VAL A N 1
ATOM 607 C CA . VAL A 1 84 ? -5.849 3.102 -13.981 1.00 82.56 84 VAL A CA 1
ATOM 608 C C . VAL A 1 84 ? -4.592 2.948 -13.132 1.00 82.56 84 VAL A C 1
ATOM 610 O O . VAL A 1 84 ? -3.782 3.864 -13.058 1.00 82.56 84 VAL A O 1
ATOM 613 N N . PHE A 1 85 ? -4.411 1.775 -12.528 1.00 82.31 85 PHE A N 1
ATOM 614 C CA . PHE A 1 85 ? -3.339 1.503 -11.577 1.00 82.31 85 PHE A CA 1
ATOM 615 C C . PHE A 1 85 ? -2.025 1.062 -12.241 1.00 82.31 85 PHE A C 1
ATOM 617 O O . PHE A 1 85 ? -0.963 1.227 -11.649 1.00 82.31 85 PHE A O 1
ATOM 624 N N . LYS A 1 86 ? -2.071 0.510 -13.465 1.00 82.75 86 LYS A N 1
ATOM 625 C CA . LYS A 1 86 ? -0.894 0.083 -14.249 1.00 82.75 86 LYS A CA 1
ATOM 626 C C . LYS A 1 86 ? 0.120 -0.742 -13.432 1.00 82.75 86 LYS A C 1
ATOM 628 O O . LYS A 1 86 ? 1.308 -0.451 -13.438 1.00 82.75 86 LYS A O 1
ATOM 633 N N . HIS A 1 87 ? -0.363 -1.718 -12.657 1.00 81.50 87 HIS A N 1
ATOM 634 C CA . HIS A 1 87 ? 0.445 -2.540 -11.735 1.00 81.50 87 HIS A CA 1
ATOM 635 C C . HIS A 1 87 ? 1.329 -1.758 -10.748 1.00 81.50 87 HIS A C 1
ATOM 637 O O . HIS A 1 87 ? 2.346 -2.268 -10.295 1.00 81.50 87 HIS A O 1
ATOM 643 N N . GLY A 1 88 ? 0.952 -0.532 -10.391 1.00 83.94 88 GLY A N 1
ATOM 644 C CA . GLY A 1 88 ? 1.727 0.285 -9.464 1.00 83.94 88 GLY A CA 1
ATOM 645 C C . GLY A 1 88 ? 2.875 1.057 -10.114 1.00 83.94 88 GLY A C 1
ATOM 646 O O . GLY A 1 88 ? 3.712 1.598 -9.396 1.00 83.94 88 GLY A O 1
ATOM 647 N N . ALA A 1 89 ? 2.899 1.163 -11.450 1.00 84.12 89 ALA A N 1
ATOM 648 C CA . ALA A 1 89 ? 3.907 1.933 -12.187 1.00 84.12 89 ALA A CA 1
ATOM 649 C C . ALA A 1 89 ? 3.875 3.430 -11.849 1.00 84.12 89 ALA A C 1
ATOM 651 O O . ALA A 1 89 ? 4.876 4.126 -12.008 1.00 84.12 89 ALA A O 1
ATOM 652 N N . LEU A 1 90 ? 2.725 3.935 -11.392 1.00 85.56 90 LEU A N 1
ATOM 653 C CA . LEU A 1 90 ? 2.596 5.297 -10.897 1.00 85.56 90 LEU A CA 1
ATOM 654 C C . LEU A 1 90 ? 2.783 5.316 -9.379 1.00 85.56 90 LEU A C 1
ATOM 656 O O . LEU A 1 90 ? 2.024 4.691 -8.636 1.00 85.56 90 LEU A O 1
ATOM 660 N N . VAL A 1 91 ? 3.771 6.075 -8.929 1.00 86.62 91 VAL A N 1
ATOM 661 C CA . VAL A 1 91 ? 4.076 6.270 -7.511 1.00 86.62 91 VAL A CA 1
ATOM 662 C C . VAL A 1 91 ? 2.903 6.939 -6.808 1.00 86.62 91 VAL A C 1
ATOM 664 O O . VAL A 1 91 ? 2.275 7.845 -7.353 1.00 86.62 91 VAL A O 1
ATOM 667 N N . GLY A 1 92 ? 2.586 6.479 -5.597 1.00 85.12 92 GLY A N 1
ATOM 668 C CA . GLY A 1 92 ? 1.536 7.083 -4.778 1.00 85.12 92 GLY A CA 1
ATOM 669 C C . GLY A 1 92 ? 0.125 6.783 -5.286 1.00 85.12 92 GLY A C 1
ATOM 670 O O . GLY A 1 92 ? -0.851 7.102 -4.607 1.00 85.12 92 GLY A O 1
ATOM 671 N N . SER A 1 93 ? -0.005 6.138 -6.452 1.00 88.94 93 SER A N 1
ATOM 672 C CA . SER A 1 93 ? -1.293 5.676 -6.951 1.00 88.94 93 SER A CA 1
ATOM 673 C C . SER A 1 93 ? -1.851 4.603 -6.027 1.00 88.94 93 SER A C 1
ATOM 675 O O . SER A 1 93 ? -1.116 3.764 -5.507 1.00 88.94 93 SER A O 1
ATOM 677 N N . MET A 1 94 ? -3.161 4.638 -5.812 1.00 90.56 94 MET A N 1
ATOM 678 C CA . MET A 1 94 ? -3.850 3.699 -4.941 1.00 90.56 94 MET A CA 1
ATOM 679 C C . MET A 1 94 ? -5.037 3.085 -5.662 1.00 90.56 94 MET A C 1
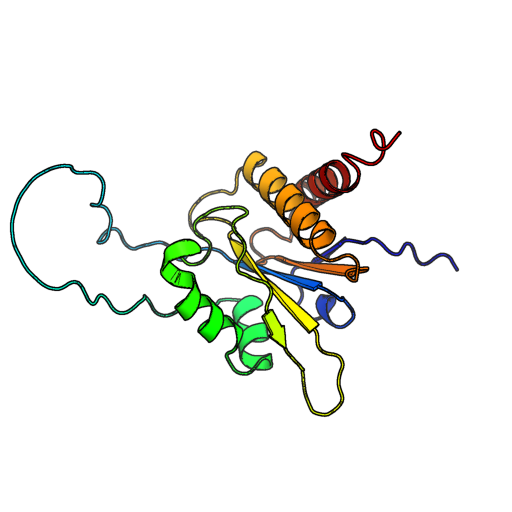ATOM 681 O O . MET A 1 94 ? -5.762 3.765 -6.391 1.00 90.56 94 MET A O 1
ATOM 685 N N . THR A 1 95 ? -5.262 1.795 -5.443 1.00 90.19 95 THR A N 1
ATOM 686 C CA . THR A 1 95 ? -6.520 1.166 -5.849 1.00 90.19 95 THR A CA 1
ATOM 687 C C . THR A 1 95 ? -7.659 1.596 -4.924 1.00 90.19 95 THR A C 1
ATOM 689 O O . THR A 1 95 ? -7.412 1.956 -3.772 1.00 90.19 95 THR A O 1
ATOM 692 N N . PRO A 1 96 ? -8.927 1.470 -5.355 1.00 89.12 96 PRO A N 1
ATOM 693 C CA . PRO A 1 96 ? -10.051 1.569 -4.435 1.00 89.12 96 PRO A CA 1
ATOM 694 C C . PRO A 1 96 ? -9.904 0.599 -3.257 1.00 89.12 96 PRO A C 1
ATOM 696 O O . PRO A 1 96 ? -9.421 -0.525 -3.424 1.00 89.12 96 PRO A O 1
ATOM 699 N N . THR A 1 97 ? -10.368 1.021 -2.083 1.00 90.06 97 THR A N 1
ATOM 700 C CA . THR A 1 97 ? -10.379 0.191 -0.878 1.00 90.06 97 THR A CA 1
ATOM 701 C C . THR A 1 97 ? -11.283 -1.019 -1.065 1.00 90.06 97 THR A C 1
ATOM 703 O O . THR A 1 97 ? -12.487 -0.875 -1.296 1.00 90.06 97 THR A O 1
ATOM 706 N N . ILE A 1 98 ? -10.734 -2.216 -0.886 1.00 88.56 98 ILE A N 1
ATOM 707 C CA . ILE A 1 98 ? -11.526 -3.446 -0.825 1.00 88.56 98 ILE A CA 1
ATOM 708 C C . ILE A 1 98 ? -11.693 -3.902 0.616 1.00 88.56 98 ILE A C 1
ATOM 710 O O . ILE A 1 98 ? -10.841 -3.671 1.470 1.00 88.56 98 ILE A O 1
ATOM 714 N N . ARG A 1 99 ? -12.816 -4.556 0.891 1.00 88.19 99 ARG A N 1
ATOM 715 C CA . ARG A 1 99 ? -13.136 -5.115 2.203 1.00 88.19 99 ARG A CA 1
ATOM 716 C C . ARG A 1 99 ? -13.132 -6.626 2.094 1.00 88.19 99 ARG A C 1
ATOM 718 O O . ARG A 1 99 ? -13.924 -7.172 1.330 1.00 88.19 99 ARG A O 1
ATOM 725 N N . ILE A 1 100 ? -12.260 -7.282 2.848 1.00 82.81 100 ILE A N 1
ATOM 726 C CA . ILE A 1 100 ? -12.150 -8.740 2.848 1.00 82.81 100 ILE A CA 1
ATOM 727 C C . ILE A 1 100 ? -12.422 -9.257 4.254 1.00 82.81 100 ILE A C 1
ATOM 729 O O . ILE A 1 100 ? -11.819 -8.818 5.235 1.00 82.81 100 ILE A O 1
ATOM 733 N N . SER A 1 101 ? -13.356 -10.198 4.346 1.00 78.94 101 SER A N 1
ATOM 734 C CA . SER A 1 101 ? -13.630 -10.943 5.569 1.00 78.94 101 SER A CA 1
ATOM 735 C C . SER A 1 101 ? -12.764 -12.194 5.578 1.00 78.94 101 SER A C 1
ATOM 737 O O . SER A 1 101 ? -12.949 -13.096 4.766 1.00 78.94 101 SER A O 1
ATOM 739 N N . VAL A 1 102 ? -11.793 -12.235 6.484 1.00 67.06 102 VAL A N 1
ATOM 740 C CA . VAL A 1 102 ? -10.803 -13.311 6.536 1.00 67.06 102 VAL A CA 1
ATOM 741 C C . VAL A 1 102 ? -11.315 -14.450 7.421 1.00 67.06 102 VAL A C 1
ATOM 743 O O . VAL A 1 102 ? -11.043 -14.492 8.616 1.00 67.06 102 VAL A O 1
ATOM 746 N N . GLY A 1 103 ? -12.057 -15.393 6.845 1.00 60.50 103 GLY A N 1
ATOM 747 C CA . GLY A 1 103 ? -12.610 -16.553 7.557 1.00 60.50 103 GLY A CA 1
ATOM 748 C C . GLY A 1 103 ? -13.940 -16.287 8.277 1.00 60.50 103 GLY A C 1
ATOM 749 O O . GLY A 1 103 ? -14.369 -15.147 8.459 1.00 60.50 103 GLY A O 1
ATOM 750 N N . TYR A 1 104 ? -14.619 -17.367 8.677 1.00 50.19 104 TYR A N 1
ATOM 751 C CA . TYR A 1 104 ? -15.950 -17.305 9.288 1.00 50.19 104 TYR A CA 1
ATOM 752 C C . TYR A 1 104 ? -15.925 -16.572 10.637 1.00 50.19 104 TYR A C 1
ATOM 754 O O . TYR A 1 104 ? -15.204 -16.959 11.553 1.00 50.19 104 TYR A O 1
ATOM 762 N N . GLY A 1 105 ? -16.720 -15.503 10.753 1.00 55.97 105 GLY A N 1
ATOM 763 C CA . GLY A 1 105 ? -16.890 -14.735 11.992 1.00 55.97 105 GLY A CA 1
ATOM 764 C C . GLY A 1 105 ? -15.740 -13.787 12.356 1.00 55.97 105 GLY A C 1
ATOM 765 O O . GLY A 1 105 ? -15.793 -13.168 13.418 1.00 55.97 105 GLY A O 1
ATOM 766 N N . LYS A 1 106 ? -14.708 -13.639 11.512 1.00 64.44 106 LYS A N 1
ATOM 767 C CA . LYS A 1 106 ? -13.616 -12.685 11.768 1.00 64.44 106 LYS A CA 1
ATOM 768 C C . LYS A 1 106 ? -13.947 -11.281 11.257 1.00 64.44 106 LYS A C 1
ATOM 770 O O . LYS A 1 106 ? -14.772 -11.096 10.364 1.00 64.44 106 LYS A O 1
ATOM 775 N N . LYS A 1 107 ? -13.263 -10.285 11.831 1.00 69.19 107 LYS A N 1
ATOM 776 C CA . LYS A 1 107 ? -13.374 -8.871 11.450 1.00 69.19 107 LYS A CA 1
ATOM 777 C C . LYS A 1 107 ? -13.064 -8.682 9.962 1.00 69.19 107 LYS A C 1
ATOM 779 O O . LYS A 1 107 ? -12.058 -9.182 9.461 1.00 69.19 107 LYS A O 1
ATOM 784 N N . THR A 1 108 ? -13.915 -7.923 9.278 1.00 80.81 108 THR A N 1
ATOM 785 C CA . THR A 1 108 ? -13.649 -7.435 7.924 1.00 80.81 108 THR A CA 1
ATOM 786 C C . THR A 1 108 ? -12.497 -6.439 7.960 1.00 80.81 108 THR A C 1
ATOM 788 O O . THR A 1 108 ? -12.547 -5.469 8.716 1.00 80.81 108 THR A O 1
ATOM 791 N N . LYS A 1 109 ? -11.483 -6.663 7.125 1.00 82.62 109 LYS A N 1
ATOM 792 C CA . LYS A 1 109 ? -10.323 -5.780 6.986 1.00 82.62 109 LYS A CA 1
ATOM 793 C C . LYS A 1 109 ? -10.370 -5.015 5.675 1.00 82.62 109 LYS A C 1
ATOM 795 O O . LYS A 1 109 ? -10.932 -5.504 4.691 1.00 82.62 109 LYS A O 1
ATOM 800 N N . LYS A 1 110 ? -9.797 -3.812 5.670 1.00 89.25 110 LYS A N 1
ATOM 801 C CA . LYS A 1 110 ? -9.690 -2.969 4.478 1.00 89.25 110 LYS A CA 1
ATOM 802 C C . LYS A 1 110 ? -8.301 -3.116 3.867 1.00 89.25 110 LYS A C 1
ATOM 804 O O . LYS A 1 110 ? -7.317 -3.062 4.599 1.00 89.25 110 LYS A O 1
ATOM 809 N N . TYR A 1 111 ? -8.240 -3.264 2.548 1.00 89.62 111 TYR A N 1
ATOM 810 C CA . TYR A 1 111 ? -6.993 -3.371 1.796 1.00 89.62 111 TYR A CA 1
ATOM 811 C C . TYR A 1 111 ? -6.936 -2.342 0.669 1.00 89.62 111 TYR A C 1
ATOM 813 O O . TYR A 1 111 ? -7.946 -2.097 0.001 1.00 89.62 111 TYR A O 1
ATOM 821 N N . ILE A 1 112 ? -5.752 -1.774 0.450 1.00 91.56 112 ILE A N 1
ATOM 822 C CA . ILE A 1 112 ? -5.416 -0.890 -0.674 1.00 91.56 112 ILE A CA 1
ATOM 823 C C . ILE A 1 112 ? -4.076 -1.348 -1.253 1.00 91.56 112 ILE A C 1
ATOM 825 O O . ILE A 1 112 ? -3.147 -1.644 -0.503 1.00 91.56 112 ILE A O 1
ATOM 829 N N . LEU A 1 113 ? -3.957 -1.379 -2.578 1.00 91.06 113 LEU A N 1
ATOM 830 C CA . LEU A 1 113 ? -2.671 -1.535 -3.252 1.00 91.06 113 LEU A CA 1
ATOM 831 C C . LEU A 1 113 ? -2.098 -0.153 -3.555 1.00 91.06 113 LEU A C 1
ATOM 833 O O . LEU A 1 113 ? -2.827 0.721 -4.026 1.00 91.06 113 LEU A O 1
ATOM 837 N N . LEU A 1 114 ? -0.811 0.026 -3.281 1.00 91.50 114 LEU A N 1
ATOM 838 C CA . LEU A 1 114 ? -0.065 1.265 -3.469 1.00 91.50 114 LEU A CA 1
ATOM 839 C C . LEU A 1 114 ? 1.029 1.053 -4.517 1.00 91.50 114 LEU A C 1
ATOM 841 O O . LEU A 1 114 ? 1.865 0.162 -4.375 1.00 91.50 114 LEU A O 1
ATOM 845 N N . GLY A 1 115 ? 1.042 1.895 -5.545 1.00 89.88 115 GLY A N 1
ATOM 846 C CA . GLY A 1 115 ? 2.090 1.903 -6.555 1.00 89.88 115 GLY A CA 1
ATOM 847 C C . GLY A 1 115 ? 3.365 2.571 -6.054 1.00 89.88 115 GLY A C 1
ATOM 848 O O . GLY A 1 115 ? 3.322 3.664 -5.485 1.00 89.88 115 GLY A O 1
ATOM 849 N N . LEU A 1 116 ? 4.499 1.910 -6.273 1.00 87.88 116 LEU A N 1
ATOM 850 C CA . LEU A 1 116 ? 5.831 2.375 -5.876 1.00 87.88 116 LEU A CA 1
ATOM 851 C C . LEU A 1 116 ? 6.732 2.707 -7.075 1.00 87.88 116 LEU A C 1
ATOM 853 O O . LEU A 1 116 ? 7.898 3.042 -6.882 1.00 87.88 116 LEU A O 1
ATOM 857 N N . GLY A 1 117 ? 6.204 2.633 -8.299 1.00 87.00 117 GLY A N 1
ATOM 858 C CA . GLY A 1 117 ? 6.963 2.831 -9.531 1.00 87.00 117 GLY A CA 1
ATOM 859 C C . GLY A 1 117 ? 7.392 1.517 -10.181 1.00 87.00 117 GLY A C 1
ATOM 860 O O . GLY A 1 117 ? 6.859 0.450 -9.876 1.00 87.00 117 GLY A O 1
ATOM 861 N N . THR A 1 118 ? 8.353 1.594 -11.098 1.00 85.38 118 THR A N 1
ATOM 862 C CA . THR A 1 118 ? 8.915 0.429 -11.801 1.00 85.38 118 THR A CA 1
ATOM 863 C C . THR A 1 118 ? 10.076 -0.174 -11.009 1.00 85.38 118 THR A C 1
ATOM 865 O O . THR A 1 118 ? 10.851 0.548 -10.386 1.00 85.38 118 THR A O 1
ATOM 868 N N . GLN A 1 119 ? 10.197 -1.502 -11.016 1.00 77.81 119 GLN A N 1
ATOM 869 C CA . GLN A 1 119 ? 11.139 -2.248 -10.174 1.00 77.81 119 GLN A CA 1
ATOM 870 C C . GLN A 1 119 ? 12.629 -1.936 -10.423 1.00 77.81 119 GLN A C 1
ATOM 872 O O . GLN A 1 119 ? 13.437 -2.069 -9.499 1.00 77.81 119 GLN A O 1
ATOM 877 N N . ASP A 1 120 ? 13.008 -1.560 -11.641 1.00 73.81 120 ASP A N 1
ATOM 878 C CA . ASP A 1 120 ? 14.379 -1.262 -12.082 1.00 73.81 120 ASP A CA 1
ATOM 879 C C . ASP A 1 120 ? 14.840 0.162 -11.752 1.00 73.81 120 ASP A C 1
ATOM 881 O O . ASP A 1 120 ? 16.043 0.412 -11.663 1.00 73.81 120 ASP A O 1
ATOM 885 N N . LYS A 1 121 ? 13.904 1.082 -11.517 1.00 75.69 121 LYS A N 1
ATOM 886 C CA . LYS A 1 121 ? 14.222 2.476 -11.213 1.00 75.69 121 LYS A CA 1
ATOM 887 C C . LYS A 1 121 ? 14.573 2.649 -9.742 1.00 75.69 121 LYS A C 1
ATOM 889 O O . LYS A 1 121 ? 13.971 2.042 -8.852 1.00 75.69 121 LYS A O 1
ATOM 894 N N . GLU A 1 122 ? 15.573 3.486 -9.489 1.00 74.75 122 GLU A N 1
ATOM 895 C CA . GLU A 1 122 ? 15.849 3.955 -8.138 1.00 74.75 122 GLU A CA 1
ATOM 896 C C . GLU A 1 122 ? 14.665 4.796 -7.649 1.00 74.75 122 GLU A C 1
ATOM 898 O O . GLU A 1 122 ? 14.053 5.552 -8.406 1.00 74.75 122 GLU A O 1
ATOM 903 N N . VAL A 1 123 ? 14.293 4.604 -6.385 1.00 74.06 123 VAL A N 1
ATOM 904 C CA . VAL A 1 123 ? 13.177 5.327 -5.779 1.00 74.06 123 VAL A CA 1
ATOM 905 C C . VAL A 1 123 ? 13.721 6.623 -5.211 1.00 74.06 123 VAL A C 1
ATOM 907 O O . VAL A 1 123 ? 14.402 6.626 -4.186 1.00 74.06 123 VAL A O 1
ATOM 910 N N . GLU A 1 124 ? 13.413 7.720 -5.892 1.00 77.69 124 GLU A N 1
ATOM 911 C CA . GLU A 1 124 ? 13.856 9.050 -5.496 1.00 77.69 124 GLU A CA 1
ATOM 912 C C . GLU A 1 124 ? 13.279 9.452 -4.125 1.00 77.69 124 GLU A C 1
ATOM 914 O O . GLU A 1 124 ? 12.158 9.079 -3.766 1.00 77.69 124 GLU A O 1
ATOM 919 N N . PRO A 1 125 ? 13.979 10.279 -3.332 1.00 73.88 125 PRO A N 1
ATOM 920 C CA . PRO A 1 125 ? 13.452 10.754 -2.056 1.00 73.88 125 PRO A CA 1
ATOM 921 C C . PRO A 1 125 ? 12.092 11.455 -2.181 1.00 73.88 125 PRO A C 1
ATOM 923 O O . PRO A 1 125 ? 11.231 11.268 -1.326 1.00 73.88 125 PRO A O 1
ATOM 926 N N . THR A 1 126 ? 11.869 12.219 -3.255 1.00 76.06 126 THR A N 1
ATOM 927 C CA . THR A 1 126 ? 10.598 12.908 -3.555 1.00 76.06 126 THR A CA 1
ATOM 928 C C . THR A 1 126 ? 9.429 11.932 -3.698 1.00 76.06 126 THR A C 1
ATOM 930 O O . THR A 1 126 ? 8.349 12.176 -3.162 1.00 76.06 126 THR A O 1
ATOM 933 N N . THR A 1 127 ? 9.677 10.782 -4.318 1.00 78.00 127 THR A N 1
ATOM 934 C CA . THR A 1 127 ? 8.748 9.656 -4.479 1.00 78.00 127 THR A CA 1
ATOM 935 C C . THR A 1 127 ? 8.269 9.114 -3.127 1.00 78.00 127 THR A C 1
ATOM 937 O O . THR A 1 127 ? 7.100 8.766 -2.956 1.00 78.00 127 THR A O 1
ATOM 940 N N . LEU A 1 128 ? 9.140 9.105 -2.115 1.00 83.38 128 LEU A N 1
ATOM 941 C CA . LEU A 1 128 ? 8.797 8.659 -0.761 1.00 83.38 128 LEU A CA 1
ATOM 942 C C . LEU A 1 128 ? 7.894 9.653 -0.013 1.00 83.38 128 LEU A C 1
ATOM 944 O O . LEU A 1 128 ? 7.061 9.237 0.798 1.00 83.38 128 LEU A O 1
ATOM 948 N N . PHE A 1 129 ? 8.011 10.953 -0.305 1.00 85.44 129 PHE A N 1
ATOM 949 C CA . PHE A 1 129 ? 7.078 11.959 0.216 1.00 85.44 129 PHE A CA 1
ATOM 950 C C . PHE A 1 129 ? 5.682 11.814 -0.413 1.00 85.44 129 PHE A C 1
ATOM 952 O O . PHE A 1 129 ? 4.668 11.960 0.274 1.00 85.44 129 PHE A O 1
ATOM 959 N N . GLU A 1 130 ? 5.597 11.477 -1.700 1.00 86.81 130 GLU A N 1
ATOM 960 C CA . GLU A 1 130 ? 4.307 11.197 -2.347 1.00 86.81 130 GLU A CA 1
ATOM 961 C C . GLU A 1 130 ? 3.614 9.991 -1.708 1.00 86.81 130 GLU A C 1
ATOM 963 O O . GLU A 1 130 ? 2.422 10.058 -1.402 1.00 86.81 130 GLU A O 1
ATOM 968 N N . VAL A 1 131 ? 4.375 8.932 -1.408 1.00 89.81 131 VAL A N 1
ATOM 969 C CA . VAL A 1 131 ? 3.873 7.770 -0.663 1.00 89.81 131 VAL A 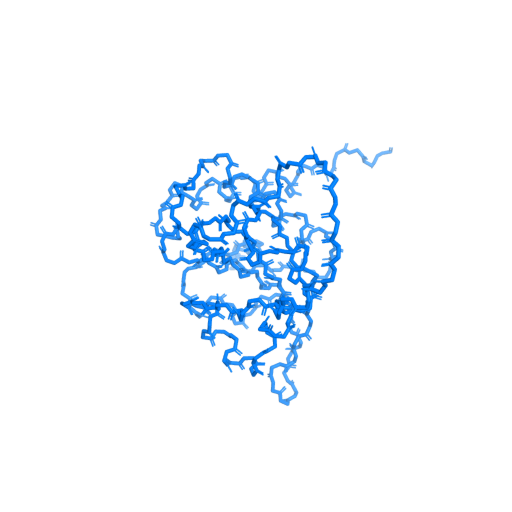CA 1
ATOM 970 C C . VAL A 1 131 ? 3.314 8.196 0.694 1.00 89.81 131 VAL A C 1
ATOM 972 O O . VAL A 1 131 ? 2.146 7.928 0.971 1.00 89.81 131 VAL A O 1
ATOM 975 N N . GLY A 1 132 ? 4.089 8.906 1.521 1.00 90.06 132 GLY A N 1
ATOM 976 C CA . GLY A 1 132 ? 3.618 9.360 2.835 1.00 90.06 132 GLY A CA 1
ATOM 977 C C . GLY A 1 132 ? 2.335 10.197 2.762 1.00 90.06 132 GLY A C 1
ATOM 978 O O . GLY A 1 132 ? 1.390 9.971 3.523 1.00 90.06 132 GLY A O 1
ATOM 979 N N . SER A 1 133 ? 2.253 11.106 1.792 1.00 89.69 133 SER A N 1
ATOM 980 C CA . SER A 1 133 ? 1.070 11.949 1.572 1.00 89.69 133 SER A CA 1
ATOM 981 C C . SER A 1 133 ? -0.156 11.144 1.118 1.00 89.69 133 SER A C 1
ATOM 983 O O . SER A 1 133 ? -1.269 11.384 1.598 1.00 89.69 133 SER A O 1
ATOM 985 N N . ALA A 1 134 ? 0.034 10.157 0.239 1.00 90.19 134 ALA A N 1
ATOM 986 C CA . ALA A 1 134 ? -1.035 9.274 -0.218 1.00 90.19 134 ALA A CA 1
ATOM 987 C C . ALA A 1 134 ? -1.593 8.417 0.933 1.00 90.19 134 ALA A C 1
ATOM 989 O O . ALA A 1 134 ? -2.811 8.311 1.090 1.00 90.19 134 ALA A O 1
ATOM 990 N N . LEU A 1 135 ? -0.722 7.882 1.799 1.00 91.12 135 LEU A N 1
ATOM 991 C CA . LEU A 1 135 ? -1.121 7.150 3.012 1.00 91.12 135 LEU A CA 1
ATOM 992 C C . LEU A 1 135 ? -1.980 8.020 3.939 1.00 91.12 135 LEU A C 1
ATOM 994 O O . LEU A 1 135 ? -3.009 7.565 4.443 1.00 91.12 135 LEU A O 1
ATOM 998 N N . ALA A 1 136 ? -1.585 9.281 4.138 1.00 90.19 136 ALA A N 1
ATOM 999 C CA . ALA A 1 136 ? -2.333 10.217 4.970 1.00 90.19 136 ALA A CA 1
ATOM 1000 C C . ALA A 1 136 ? -3.726 10.494 4.389 1.00 90.19 136 ALA A C 1
ATOM 1002 O O . ALA A 1 136 ? -4.711 10.491 5.129 1.00 90.19 136 ALA A O 1
ATOM 1003 N N . SER A 1 137 ? -3.822 10.675 3.067 1.00 88.81 137 SER A N 1
ATOM 1004 C CA . SER A 1 137 ? -5.106 10.832 2.376 1.00 88.81 137 SER A CA 1
ATOM 1005 C C . SER A 1 137 ? -5.997 9.602 2.559 1.00 88.81 137 SER A C 1
ATOM 1007 O O . SER A 1 137 ? -7.150 9.745 2.960 1.00 88.81 137 SER A O 1
ATOM 1009 N N . ALA A 1 138 ? -5.460 8.395 2.360 1.00 88.38 138 ALA A N 1
ATOM 1010 C CA . ALA A 1 138 ? -6.214 7.153 2.530 1.00 88.38 138 ALA A CA 1
ATOM 1011 C C . ALA A 1 138 ? -6.765 6.985 3.955 1.00 88.38 138 ALA A C 1
ATOM 1013 O O . ALA A 1 138 ? -7.912 6.575 4.126 1.00 88.38 138 ALA A O 1
ATOM 1014 N N . CYS A 1 139 ? -5.983 7.355 4.974 1.00 88.44 139 CYS A N 1
ATOM 1015 C CA . CYS A 1 139 ? -6.438 7.328 6.366 1.00 88.44 139 CYS A CA 1
ATOM 1016 C C . CYS A 1 139 ? -7.511 8.392 6.654 1.00 88.44 139 CYS A C 1
ATOM 1018 O O . CYS A 1 139 ? -8.422 8.137 7.432 1.00 88.44 139 CYS A O 1
ATOM 1020 N N . LYS A 1 140 ? -7.431 9.573 6.024 1.00 86.69 140 LYS A N 1
ATOM 1021 C CA . LYS A 1 140 ? -8.411 10.664 6.189 1.00 86.69 140 LYS A CA 1
ATOM 1022 C C . LYS A 1 140 ? -9.740 10.416 5.471 1.00 86.69 140 LYS A C 1
ATOM 1024 O O . LYS A 1 140 ? -10.753 10.979 5.870 1.00 86.69 140 LYS A O 1
ATOM 1029 N N . GLN A 1 141 ? -9.745 9.611 4.409 1.00 85.19 141 GLN A N 1
ATOM 1030 C CA . GLN A 1 141 ? -10.946 9.344 3.607 1.00 85.19 141 GLN A CA 1
ATOM 1031 C C . GLN A 1 141 ? -12.021 8.536 4.350 1.00 85.19 141 GLN A C 1
ATOM 1033 O O . GLN A 1 141 ? -13.177 8.535 3.929 1.00 85.19 141 GLN A O 1
ATOM 1038 N N . ASP A 1 142 ? -11.663 7.841 5.431 1.00 80.50 142 ASP A N 1
ATOM 1039 C CA . ASP A 1 142 ? -12.587 7.011 6.201 1.00 80.50 142 ASP A CA 1
ATOM 1040 C C . ASP A 1 142 ? -12.316 7.201 7.699 1.00 80.50 142 ASP A C 1
ATOM 1042 O O . ASP A 1 142 ? -11.337 6.699 8.250 1.00 80.50 142 ASP A O 1
ATOM 1046 N N . ASP A 1 143 ? -13.225 7.918 8.359 1.00 78.81 143 ASP A N 1
ATOM 1047 C CA . ASP A 1 143 ? -13.181 8.302 9.776 1.00 78.81 143 ASP A CA 1
ATOM 1048 C C . ASP A 1 143 ? -13.139 7.110 10.749 1.00 78.81 143 ASP A C 1
ATOM 1050 O O . ASP A 1 143 ? -12.847 7.268 11.937 1.00 78.81 143 ASP A O 1
ATOM 1054 N N . LYS A 1 144 ? -13.408 5.896 10.257 1.00 81.19 144 LYS A N 1
ATOM 1055 C CA . LYS A 1 144 ? -13.354 4.662 11.050 1.00 81.19 144 LYS A CA 1
ATOM 1056 C C . LYS A 1 144 ? -11.964 4.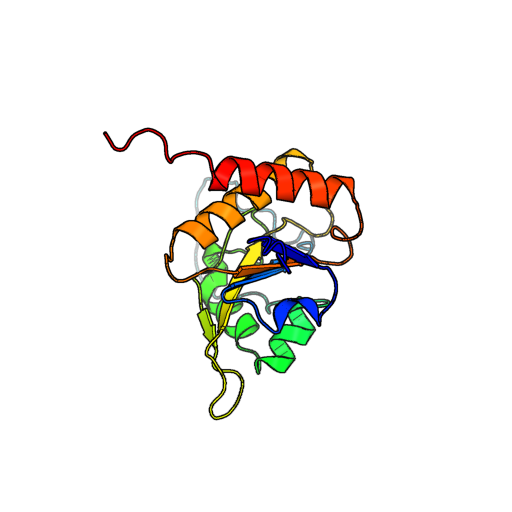034 11.074 1.00 81.19 144 LYS A C 1
ATOM 1058 O O . LYS A 1 144 ? -11.789 3.040 11.777 1.00 81.19 144 LYS A O 1
ATOM 1063 N N . ILE A 1 145 ? -11.002 4.549 10.309 1.00 82.81 145 ILE A N 1
ATOM 1064 C CA . ILE A 1 145 ? -9.619 4.064 10.323 1.00 82.81 145 ILE A CA 1
ATOM 1065 C C . ILE A 1 145 ? -8.895 4.683 11.519 1.00 82.81 145 ILE A C 1
ATOM 1067 O O . ILE A 1 145 ? -8.623 5.880 11.542 1.00 82.81 145 ILE A O 1
ATOM 1071 N N . LYS A 1 146 ? -8.561 3.857 12.513 1.00 83.06 146 LYS A N 1
ATOM 1072 C CA . LYS A 1 146 ? -7.778 4.271 13.689 1.00 83.06 146 LYS A CA 1
ATOM 1073 C C . LYS A 1 146 ? -6.350 3.744 13.655 1.00 83.06 146 LYS A C 1
ATOM 1075 O O . LYS A 1 146 ? -5.515 4.188 14.435 1.00 83.06 146 LYS A O 1
ATOM 1080 N N . SER A 1 147 ? -6.087 2.783 12.776 1.00 86.94 147 SER A N 1
ATOM 1081 C CA . SER A 1 147 ? -4.796 2.129 12.615 1.00 86.94 147 SER A CA 1
ATOM 1082 C C . SER A 1 147 ? -4.571 1.735 11.156 1.00 86.94 147 SER A C 1
ATOM 1084 O O . SER A 1 147 ? -5.451 1.160 10.507 1.00 86.94 147 SER A O 1
ATOM 1086 N N . CYS A 1 148 ? -3.385 2.043 10.642 1.00 88.56 148 CYS A N 1
ATOM 1087 C CA . CYS A 1 148 ? -2.966 1.755 9.280 1.00 88.56 148 CYS A CA 1
ATOM 1088 C C . CYS A 1 148 ? -1.622 1.022 9.285 1.00 88.56 148 CYS A C 1
ATOM 1090 O O . CYS A 1 148 ? -0.659 1.485 9.894 1.00 88.56 148 CYS A O 1
ATOM 1092 N N . ALA A 1 149 ? -1.542 -0.094 8.565 1.00 89.94 149 ALA A N 1
ATOM 1093 C CA . ALA A 1 149 ? -0.291 -0.788 8.282 1.00 89.94 149 ALA A CA 1
ATOM 1094 C C . ALA A 1 149 ? 0.103 -0.569 6.821 1.00 89.94 149 ALA A C 1
ATOM 1096 O O . ALA A 1 149 ? -0.713 -0.784 5.928 1.00 89.94 149 ALA A O 1
ATOM 1097 N N . LEU A 1 150 ? 1.350 -0.182 6.574 1.00 89.12 150 LEU A N 1
ATOM 1098 C CA . LEU A 1 150 ? 1.976 -0.202 5.260 1.00 89.12 150 LEU A CA 1
ATOM 1099 C C . LEU A 1 150 ? 2.939 -1.388 5.182 1.00 89.12 150 LEU A C 1
ATOM 1101 O O . LEU A 1 150 ? 3.946 -1.420 5.888 1.00 89.12 150 LEU A O 1
ATOM 1105 N N . HIS A 1 151 ? 2.658 -2.320 4.278 1.00 87.06 151 HIS A N 1
ATOM 1106 C CA . HIS A 1 151 ? 3.588 -3.376 3.903 1.00 87.06 151 HIS A CA 1
ATOM 1107 C C . HIS A 1 151 ? 4.410 -2.939 2.700 1.00 87.06 151 HIS A C 1
ATOM 1109 O O . HIS A 1 151 ? 3.862 -2.708 1.622 1.00 87.06 151 HIS A O 1
ATOM 1115 N N . MET A 1 152 ? 5.721 -2.833 2.887 1.00 83.75 152 MET A N 1
ATOM 1116 C CA . MET A 1 152 ? 6.663 -2.441 1.844 1.00 83.75 152 MET A CA 1
ATOM 1117 C C . MET A 1 152 ? 7.421 -3.654 1.303 1.00 83.75 152 MET A C 1
ATOM 1119 O O . MET A 1 152 ? 7.798 -4.537 2.077 1.00 83.75 152 MET A O 1
ATOM 1123 N N . PRO A 1 153 ? 7.753 -3.672 0.001 1.00 80.88 153 PRO A N 1
ATOM 1124 C CA . PRO A 1 153 ? 8.729 -4.612 -0.526 1.00 80.88 153 PRO A CA 1
ATOM 1125 C C . PRO A 1 153 ? 10.078 -4.456 0.188 1.00 80.88 153 PRO A C 1
ATOM 1127 O O . PRO A 1 153 ? 10.531 -3.335 0.454 1.00 80.88 153 PRO A O 1
ATOM 1130 N N . SER A 1 154 ? 10.764 -5.574 0.438 1.00 75.88 154 SER A N 1
ATOM 1131 C CA . SER A 1 154 ? 12.034 -5.617 1.183 1.00 75.88 154 SER A CA 1
ATOM 1132 C C . SER A 1 154 ? 13.121 -4.712 0.591 1.00 75.88 154 SER A C 1
ATOM 1134 O O . SER A 1 154 ? 13.934 -4.172 1.332 1.00 75.88 154 SER A O 1
ATOM 1136 N N . LYS A 1 155 ? 13.093 -4.476 -0.732 1.00 73.25 155 LYS A N 1
ATOM 1137 C CA . LYS A 1 155 ? 14.015 -3.571 -1.442 1.00 73.25 155 LYS A CA 1
ATOM 1138 C C . LYS A 1 155 ? 14.011 -2.139 -0.878 1.00 73.25 155 LYS A C 1
ATOM 1140 O O . LYS A 1 155 ? 15.034 -1.470 -0.950 1.00 73.25 155 LYS A O 1
ATOM 1145 N N . LEU A 1 156 ? 12.889 -1.672 -0.320 1.00 71.44 156 LEU A N 1
ATOM 1146 C CA . LEU A 1 156 ? 12.750 -0.315 0.228 1.00 71.44 156 LEU A CA 1
ATOM 1147 C C . LEU A 1 156 ? 12.653 -0.280 1.751 1.00 71.44 156 LEU A C 1
ATOM 1149 O O . LEU A 1 156 ? 13.188 0.628 2.387 1.00 71.44 156 LEU A O 1
ATOM 1153 N N . GLY A 1 157 ? 11.949 -1.241 2.350 1.00 63.78 157 GLY A N 1
ATOM 1154 C CA . GLY A 1 157 ? 11.557 -1.134 3.755 1.00 63.78 157 GLY A CA 1
ATOM 1155 C C . GLY A 1 157 ? 12.672 -1.388 4.779 1.00 63.78 157 GLY A C 1
ATOM 1156 O O . GLY A 1 157 ? 12.420 -1.250 5.969 1.00 63.78 157 GLY A O 1
ATOM 1157 N N . SER A 1 158 ? 13.896 -1.713 4.351 1.00 67.75 158 SER A N 1
ATOM 1158 C CA . SER A 1 158 ? 15.051 -1.886 5.251 1.00 67.75 158 SER A CA 1
ATOM 1159 C C . SER A 1 158 ? 15.868 -0.605 5.480 1.00 67.75 158 SER A C 1
ATOM 1161 O O . S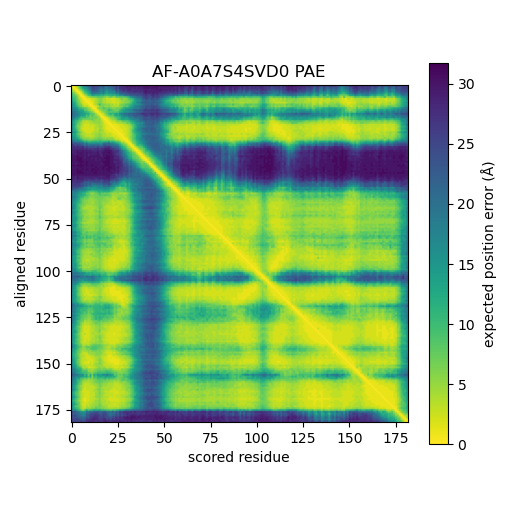ER A 1 158 ? 16.752 -0.592 6.332 1.00 67.75 158 SER A O 1
ATOM 1163 N N . SER A 1 159 ? 15.603 0.476 4.736 1.00 79.94 159 SER A N 1
ATOM 1164 C CA . SER A 1 159 ? 16.350 1.735 4.859 1.00 79.94 159 SER A CA 1
ATOM 1165 C C . SER A 1 159 ? 15.698 2.680 5.872 1.00 79.94 159 SER A C 1
ATOM 1167 O O . SER A 1 159 ? 14.600 3.189 5.642 1.00 79.94 159 SER A O 1
ATOM 1169 N N . THR A 1 160 ? 16.398 2.994 6.968 1.00 82.25 160 THR A N 1
ATOM 1170 C CA . THR A 1 160 ? 15.926 3.945 7.996 1.00 82.25 160 THR A CA 1
ATOM 1171 C C . THR A 1 160 ? 15.590 5.317 7.413 1.00 82.25 160 THR A C 1
ATOM 1173 O O . THR A 1 160 ? 14.611 5.941 7.823 1.00 82.25 160 THR A O 1
ATOM 1176 N N . THR A 1 161 ? 16.357 5.780 6.422 1.00 84.44 161 THR A N 1
ATOM 1177 C CA . THR A 1 161 ? 16.092 7.041 5.715 1.00 84.44 161 THR A CA 1
ATOM 1178 C C . THR A 1 161 ? 14.773 6.978 4.953 1.00 84.44 161 THR A C 1
ATOM 1180 O O . THR A 1 161 ? 13.986 7.920 4.995 1.00 84.44 161 THR A O 1
ATOM 1183 N N . THR A 1 162 ? 14.493 5.842 4.311 1.00 84.31 162 THR A N 1
ATOM 1184 C CA . THR A 1 162 ? 13.241 5.630 3.574 1.00 84.31 162 THR A CA 1
ATOM 1185 C C . THR A 1 162 ? 12.041 5.658 4.512 1.00 84.31 162 THR A C 1
ATOM 1187 O O . THR A 1 162 ? 11.083 6.395 4.274 1.00 84.31 162 THR A O 1
ATOM 1190 N N . LEU A 1 163 ? 12.124 4.915 5.617 1.00 85.62 163 LEU A N 1
ATOM 1191 C CA . LEU A 1 163 ? 11.079 4.877 6.639 1.00 85.62 163 LEU A CA 1
ATOM 1192 C C . LEU A 1 163 ? 10.842 6.262 7.255 1.00 85.62 163 LEU A C 1
ATOM 1194 O O . LEU A 1 163 ? 9.694 6.680 7.397 1.00 85.62 163 LEU A O 1
ATOM 1198 N N . THR A 1 164 ? 11.919 6.994 7.556 1.00 87.94 164 THR A N 1
ATOM 1199 C CA . THR A 1 164 ? 11.844 8.362 8.089 1.00 87.94 164 THR A CA 1
ATOM 1200 C C . THR A 1 164 ? 11.154 9.303 7.106 1.00 87.94 164 THR A C 1
ATOM 1202 O O . THR A 1 164 ? 10.221 9.994 7.500 1.00 87.94 164 THR A O 1
ATOM 1205 N N . ASN A 1 165 ? 11.533 9.299 5.824 1.00 89.38 165 ASN A N 1
ATOM 1206 C CA . ASN A 1 165 ? 10.927 10.179 4.819 1.00 89.38 165 ASN A CA 1
ATOM 1207 C C . ASN A 1 165 ? 9.423 9.916 4.651 1.00 89.38 165 ASN A C 1
ATOM 1209 O O . ASN A 1 165 ? 8.628 10.861 4.650 1.00 89.38 165 ASN A O 1
ATOM 1213 N N . ILE A 1 166 ? 9.022 8.640 4.574 1.00 89.81 166 ILE A N 1
ATOM 1214 C CA . ILE A 1 166 ? 7.607 8.255 4.481 1.00 89.81 166 ILE A CA 1
ATOM 1215 C C . ILE A 1 166 ? 6.853 8.712 5.733 1.00 89.81 166 ILE A C 1
ATOM 1217 O O . ILE A 1 166 ? 5.816 9.365 5.615 1.00 89.81 166 ILE A O 1
ATOM 1221 N N . ALA A 1 167 ? 7.371 8.408 6.927 1.00 90.06 167 ALA A N 1
ATOM 1222 C CA . ALA A 1 167 ? 6.721 8.755 8.187 1.00 90.06 167 ALA A CA 1
ATOM 1223 C C . ALA A 1 167 ? 6.612 10.276 8.377 1.00 90.06 167 ALA A C 1
ATOM 1225 O O . ALA A 1 167 ? 5.536 10.782 8.701 1.00 90.06 167 ALA A O 1
ATOM 1226 N N . SER A 1 168 ? 7.689 11.025 8.128 1.00 89.81 168 SER A N 1
ATOM 1227 C CA . SER A 1 168 ? 7.694 12.488 8.214 1.00 89.81 168 SER A CA 1
ATOM 1228 C C . SER A 1 168 ? 6.685 13.107 7.257 1.00 89.81 168 SER A C 1
ATOM 1230 O O . SER A 1 168 ? 5.934 13.999 7.658 1.00 89.81 168 SER A O 1
ATOM 1232 N N . SER A 1 169 ? 6.622 12.622 6.016 1.00 90.44 169 SER A N 1
ATOM 1233 C CA . SER A 1 169 ? 5.647 13.102 5.041 1.00 90.44 169 SER A CA 1
ATOM 1234 C C . SER A 1 169 ? 4.215 12.755 5.441 1.00 90.44 169 SER A C 1
ATOM 1236 O O . SER A 1 169 ? 3.346 13.627 5.413 1.00 90.44 169 SER A O 1
ATOM 1238 N N . PHE A 1 170 ? 3.986 11.518 5.891 1.00 92.31 170 PHE A N 1
ATOM 1239 C CA . PHE A 1 170 ? 2.691 11.052 6.372 1.00 92.31 170 PHE A CA 1
ATOM 1240 C C . PHE A 1 170 ? 2.168 11.922 7.504 1.00 92.31 170 PHE A C 1
ATOM 1242 O O . PHE A 1 170 ? 1.088 12.486 7.375 1.00 92.31 170 PHE A O 1
ATOM 1249 N N . TYR A 1 171 ? 2.924 12.078 8.592 1.00 91.19 171 TYR A N 1
ATOM 1250 C CA . TYR A 1 171 ? 2.458 12.858 9.737 1.00 91.19 171 TYR A CA 1
ATOM 1251 C C . TYR A 1 171 ? 2.314 14.338 9.387 1.00 91.19 171 TYR A C 1
ATOM 1253 O O . TYR A 1 171 ? 1.344 14.968 9.806 1.00 91.19 171 TYR A O 1
ATOM 1261 N N . SER A 1 172 ? 3.205 14.875 8.548 1.00 90.81 172 SER A N 1
ATOM 1262 C CA . SER A 1 172 ? 3.053 16.237 8.031 1.00 90.81 172 SER A CA 1
ATOM 1263 C C . SER A 1 172 ? 1.733 16.389 7.279 1.00 90.81 172 SER A C 1
ATOM 1265 O O . SER A 1 172 ? 0.956 17.266 7.619 1.00 90.81 172 SER A O 1
ATOM 1267 N N . ALA A 1 173 ? 1.423 15.529 6.306 1.00 89.69 173 ALA A N 1
ATOM 1268 C CA . ALA A 1 173 ? 0.181 15.597 5.534 1.00 89.69 173 ALA A CA 1
ATOM 1269 C C . ALA A 1 173 ? -1.070 15.236 6.359 1.00 89.69 173 ALA A C 1
ATOM 1271 O O . ALA A 1 173 ? -2.154 15.777 6.128 1.00 89.69 173 ALA A O 1
ATOM 1272 N N . PHE A 1 174 ? -0.939 14.334 7.332 1.00 87.19 174 PHE A N 1
ATOM 1273 C CA . PHE A 1 174 ? -2.037 13.888 8.181 1.00 87.19 174 PHE A CA 1
ATOM 1274 C C . PHE A 1 174 ? -2.460 14.979 9.172 1.00 87.19 174 PHE A C 1
ATOM 1276 O O . PHE A 1 174 ? -3.653 15.198 9.359 1.00 87.19 174 PHE A O 1
ATOM 1283 N N . TYR A 1 175 ? -1.512 15.734 9.729 1.00 86.44 175 TYR A N 1
ATOM 1284 C CA . TYR A 1 175 ? -1.811 16.852 10.634 1.00 86.44 175 TYR A CA 1
ATOM 1285 C C . TYR A 1 175 ? -1.880 18.219 9.941 1.00 86.44 175 TYR A C 1
ATOM 1287 O O . TYR A 1 175 ? -2.312 19.198 10.548 1.00 86.44 175 TYR A O 1
ATOM 1295 N N . LYS A 1 176 ? -1.504 18.307 8.659 1.00 76.81 176 LYS A N 1
ATOM 1296 C CA . LYS A 1 176 ? -1.785 19.476 7.820 1.00 76.81 176 LYS A CA 1
ATOM 1297 C C . LYS A 1 176 ? -3.300 19.540 7.599 1.00 76.81 176 LYS A C 1
ATOM 1299 O O . LYS A 1 176 ? -3.892 18.609 7.055 1.00 76.81 176 LYS A O 1
ATOM 1304 N N . ASP A 1 177 ? -3.886 20.625 8.092 1.00 53.88 177 ASP A N 1
ATOM 1305 C CA . ASP A 1 177 ? -5.316 20.924 8.258 1.00 53.88 177 ASP A CA 1
ATOM 1306 C C . ASP A 1 177 ? -6.055 20.273 9.434 1.00 53.88 177 ASP A C 1
ATOM 1308 O O . ASP A 1 177 ? -6.844 19.340 9.294 1.00 53.88 177 ASP A O 1
ATOM 1312 N N . SER A 1 178 ? -5.890 20.918 10.591 1.00 53.81 178 SER A N 1
ATOM 1313 C CA . SER A 1 178 ? -6.924 21.046 11.626 1.00 53.81 178 SER A CA 1
ATOM 1314 C C . SER A 1 178 ? -7.051 22.483 12.176 1.00 53.81 178 SER A C 1
ATOM 1316 O O . SER A 1 178 ? -7.606 22.672 13.253 1.00 53.81 178 SER A O 1
ATOM 1318 N N . SER A 1 179 ? -6.563 23.507 11.453 1.00 50.47 179 SER A N 1
ATOM 1319 C CA . SER A 1 179 ? -6.491 24.900 11.952 1.00 50.47 179 SER A CA 1
ATOM 1320 C C . SER A 1 179 ? -7.366 25.924 11.210 1.00 50.47 179 SER A C 1
ATOM 1322 O O . SER A 1 179 ? -7.312 27.101 11.550 1.00 50.47 179 SER A O 1
ATOM 1324 N N . TYR A 1 180 ? -8.200 25.514 10.248 1.00 45.81 180 TYR A N 1
ATOM 1325 C CA . TYR A 1 180 ? -9.180 26.398 9.595 1.00 45.81 180 TYR A CA 1
ATOM 1326 C C . TYR A 1 180 ? -10.551 25.723 9.477 1.00 45.81 180 TYR A C 1
ATOM 1328 O O . TYR A 1 180 ? -11.059 25.481 8.392 1.00 45.81 180 TYR A O 1
ATOM 1336 N N . ASN A 1 181 ? -11.144 25.411 10.626 1.00 45.03 181 ASN A N 1
ATOM 1337 C CA . ASN A 1 181 ? -12.596 25.360 10.783 1.00 45.03 181 ASN A CA 1
ATOM 1338 C C . ASN A 1 181 ? -12.933 26.269 11.975 1.00 45.03 181 ASN A C 1
ATOM 1340 O O . ASN A 1 181 ? -13.091 25.791 13.098 1.00 45.03 181 ASN A O 1
ATOM 1344 N N . VAL A 1 182 ? -12.937 27.583 11.729 1.00 38.28 182 VAL A N 1
ATOM 1345 C CA . VAL A 1 182 ? -13.599 28.599 12.564 1.00 38.28 182 VAL A CA 1
ATOM 1346 C C . VAL A 1 182 ? -14.680 29.230 11.706 1.00 38.28 182 VAL A C 1
ATOM 1348 O O . VAL A 1 182 ? -14.350 29.560 10.545 1.00 38.28 182 VAL A O 1
#

Solvent-accessible surface area (backbone atoms only — not comparable to full-atom values): 10806 Å² total; per-residue (Å²): 134,85,74,82,76,63,46,69,44,78,34,55,58,83,77,72,55,82,83,40,48,30,38,36,39,42,37,49,10,74,72,76,69,85,88,71,84,79,90,84,74,95,77,88,85,82,85,83,86,80,86,65,72,77,75,79,70,76,61,58,69,65,57,31,56,51,18,61,76,56,72,42,53,55,49,54,48,43,66,76,39,34,93,80,46,50,60,14,45,46,62,40,39,66,52,79,77,42,78,48,63,69,60,92,94,43,74,70,34,32,38,31,48,30,12,64,15,43,64,84,57,83,81,51,74,69,57,35,35,42,37,11,36,38,53,24,50,62,47,66,76,39,90,82,48,74,29,33,23,37,38,33,51,67,95,52,55,76,39,68,68,52,54,48,43,21,49,55,28,17,53,50,49,53,63,54,80,82,84,84,86,127

Sequence (182 aa):
DSKDSSLLSISTEEECAKDCDLIIVGMFAPVEDDDASEMGGSSSGSGRNRNREPPQPVLSGTAAALDDYLGGALSVLLLKQYKVFKHGALVGSMTPTIRISVGYGKKTKKYILLGLGTQDKEVEPTTLFEVGSALASACKQDDKIKSCALHMPSKLGSSTTTLTNIASSFYSAFYKDSSYNV

Organism: NCBI:txid49249